Protein AF-A0A953K7E3-F1 (afdb_monomer)

Foldseek 3Di:
DDDDDDDDDDDDDDPPPPPDPDVVVLVVLAAAEVVSVQCLCQQNDDPDDDPDPDDDDPRDGSLVSQVSQADPPDDPVLSVVLSCLQCVDVVRDGDDLPDFDKWKWWWFWKDFPPDIWIKIFIWHWDDDPP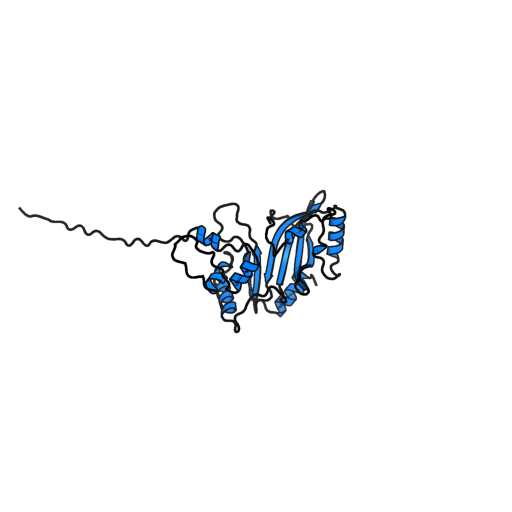DIAIATPEMDTDRPDDDDDFDDDPDHVVVPCCVCQDQPPVRQRACVSHHDPPDYPVRVVVRVCRRVVRMHGPGGRWIWMWDPRRAQKTWIWTAADDDPDPDGSYHGIHTPDMDGDHPVRSVVCCVCVPVVD

Nearest PDB structures (foldseek):
  7xy1-assembly1_A  TM=6.923E-01  e=1.114E+00  Klebsiella phage Kp9
  6e1r-assembly1_B  TM=4.513E-01  e=5.780E-01  Acinetobacter phage vB_ApiP_P1
  1fzd-assembly2_G  TM=5.636E-01  e=2.279E+00  Homo sapiens
  3qic-assembly1_A  TM=5.854E-01  e=3.460E+00  Homo sapiens

Secondary structure (DSSP, 8-state):
-PPP------------------HHHHHHT-B-SHHHHHHHHTT---PPP--S----PPPPPHHHHHHHTB-TTS-HHHHHHHHHHHHHSSSPP---SSSS-EEEEEEEEEE-SS-EEEEEEEEEEEEETTEEEEEEEEEEEETT-PPP-----S--TTT-GGGGS---TT----SGGGB-SS--HHHHHHHHHHHTTS-EEEEEEEEEEEE--STTEEEEEEEEPPPSSTT----EEEEEEEEE--HHHHHHHIIIIIS--

Mean predicted aligned error: 12.58 Å

pLDDT: mean 71.72, std 20.5, range [30.03, 97.38]

Radius of gyration: 24.77 Å; Cα contacts (8 Å, |Δi|>4): 403; chains: 1; bounding box: 61×96×57 Å

Structure (mmCIF, N/CA/C/O backbone):
data_AF-A0A953K7E3-F1
#
_entry.id   AF-A0A953K7E3-F1
#
loop_
_atom_site.group_PDB
_atom_site.id
_atom_site.type_symbol
_atom_site.label_atom_id
_atom_site.label_alt_id
_atom_site.label_comp_id
_atom_site.label_asym_id
_atom_site.label_entity_id
_atom_site.label_seq_id
_atom_site.pdbx_PDB_ins_code
_atom_site.Cartn_x
_atom_site.Cartn_y
_atom_site.Cartn_z
_atom_site.occupancy
_atom_site.B_iso_or_equiv
_atom_site.auth_seq_id
_atom_site.auth_comp_id
_atom_site.auth_asym_id
_atom_site.auth_atom_id
_atom_site.pdbx_PDB_model_num
ATOM 1 N N . MET A 1 1 ? -32.517 76.500 30.266 1.00 43.34 1 MET A N 1
ATOM 2 C CA . MET A 1 1 ? -31.677 75.864 29.226 1.00 43.34 1 MET A CA 1
ATOM 3 C C . MET A 1 1 ? -31.636 74.364 29.485 1.00 43.34 1 MET A C 1
ATOM 5 O O . MET A 1 1 ? -31.106 73.952 30.508 1.00 43.34 1 MET A O 1
ATOM 9 N N . ARG A 1 2 ? -32.296 73.566 28.637 1.00 33.22 2 ARG A N 1
ATOM 10 C CA . ARG A 1 2 ? -32.405 72.103 28.774 1.00 33.22 2 ARG A CA 1
ATOM 11 C C . ARG A 1 2 ? -31.128 71.445 28.236 1.00 33.22 2 ARG A C 1
ATOM 13 O O . ARG A 1 2 ? -30.744 71.730 27.108 1.00 33.22 2 ARG A O 1
ATOM 20 N N . ARG A 1 3 ? -30.483 70.587 29.032 1.00 37.47 3 ARG A N 1
ATOM 21 C CA . ARG A 1 3 ? -29.380 69.718 28.590 1.00 37.47 3 ARG A CA 1
ATOM 22 C C . ARG A 1 3 ? -29.968 68.378 28.139 1.00 37.47 3 ARG A C 1
ATOM 24 O O . ARG A 1 3 ? -30.695 67.747 28.900 1.00 37.47 3 ARG A O 1
ATOM 31 N N . HIS A 1 4 ? -29.677 67.970 26.909 1.00 38.72 4 HIS A N 1
AT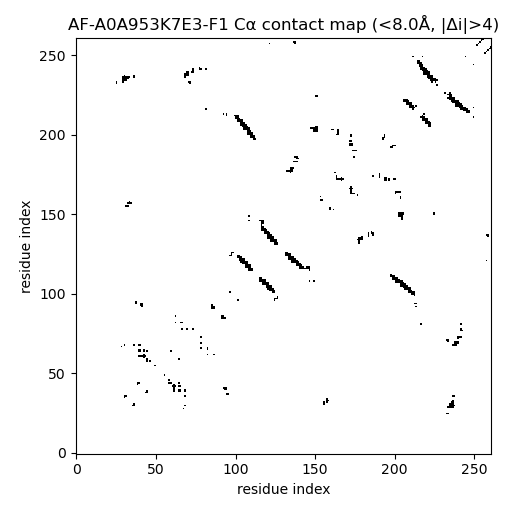OM 32 C CA . HIS A 1 4 ? -29.848 66.598 26.433 1.00 38.72 4 HIS A CA 1
ATOM 33 C C . HIS A 1 4 ? -28.484 65.909 26.502 1.00 38.72 4 HIS A C 1
ATOM 35 O O . HIS A 1 4 ? -27.516 66.415 25.941 1.00 38.72 4 HIS A O 1
ATOM 41 N N . PHE A 1 5 ? -28.413 64.785 27.212 1.00 35.81 5 PHE A N 1
ATOM 42 C CA . PHE A 1 5 ? -27.309 63.832 27.134 1.00 35.81 5 PHE A CA 1
ATOM 43 C C . PHE A 1 5 ? -27.831 62.617 26.364 1.00 35.81 5 PHE A C 1
ATOM 45 O O . PHE A 1 5 ? -28.718 61.919 26.850 1.00 35.81 5 PHE A O 1
ATOM 52 N N . SER A 1 6 ? -27.309 62.395 25.159 1.00 35.44 6 SER A N 1
ATOM 53 C CA . SER A 1 6 ? -27.523 61.158 24.408 1.00 35.44 6 SER A CA 1
ATOM 54 C C . SER A 1 6 ? -26.525 60.110 24.889 1.00 35.44 6 SER A C 1
ATOM 56 O O . SER A 1 6 ? -25.316 60.313 24.802 1.00 35.44 6 SER A O 1
ATOM 58 N N . ILE A 1 7 ? -27.041 58.994 25.399 1.00 39.25 7 ILE A N 1
ATOM 59 C CA . ILE A 1 7 ? -26.279 57.789 25.733 1.00 39.25 7 ILE A CA 1
ATOM 60 C C . ILE A 1 7 ? -26.162 56.969 24.443 1.00 39.25 7 ILE A C 1
ATOM 62 O O . ILE A 1 7 ? -27.151 56.421 23.960 1.00 39.25 7 ILE A O 1
ATOM 66 N N . GLY A 1 8 ? -24.965 56.931 23.856 1.00 34.59 8 GLY A N 1
ATOM 67 C CA . GLY A 1 8 ? -24.636 56.039 22.747 1.00 34.59 8 GLY A CA 1
ATOM 68 C C . GLY A 1 8 ? -24.310 54.646 23.278 1.00 34.59 8 GLY A C 1
ATOM 69 O O . GLY A 1 8 ? -23.294 54.457 23.941 1.00 34.59 8 GLY A O 1
ATOM 70 N N . LEU A 1 9 ? -25.190 53.687 23.003 1.00 34.19 9 LEU A N 1
ATOM 71 C CA . LEU A 1 9 ? -25.025 52.267 23.296 1.00 34.19 9 LEU A CA 1
ATOM 72 C C . LEU A 1 9 ? -23.997 51.672 22.311 1.00 34.19 9 LEU A C 1
ATOM 74 O O . LEU A 1 9 ? -24.292 51.532 21.126 1.00 34.19 9 LEU A O 1
ATOM 78 N N . LEU A 1 10 ? -22.785 51.349 22.776 1.00 34.12 10 LEU A N 1
ATOM 79 C CA . LEU A 1 10 ? -21.810 50.582 21.994 1.00 34.12 10 LEU A CA 1
ATOM 80 C C . LEU A 1 10 ? -22.207 49.098 22.039 1.00 34.12 10 LEU A C 1
ATOM 82 O O . LEU A 1 10 ? -22.123 48.459 23.087 1.00 34.12 10 LEU A O 1
ATOM 86 N N . ALA A 1 11 ? -22.648 48.552 20.907 1.00 35.53 11 ALA A N 1
ATOM 87 C CA . ALA A 1 11 ? -22.856 47.120 20.746 1.00 35.53 11 ALA A CA 1
ATOM 88 C C . ALA A 1 11 ? -21.493 46.414 20.659 1.00 35.53 11 ALA A C 1
ATOM 90 O O . ALA A 1 11 ? -20.740 46.608 19.705 1.00 35.53 11 ALA A O 1
ATOM 91 N N . VAL A 1 12 ? -21.171 45.601 21.666 1.00 34.34 12 VAL A N 1
ATOM 92 C CA . VAL A 1 12 ? -20.026 44.685 21.642 1.00 34.34 12 VAL A CA 1
ATOM 93 C C . VAL A 1 12 ? -20.445 43.452 20.843 1.00 34.34 12 VAL A C 1
ATOM 95 O O . VAL A 1 12 ? -21.185 42.605 21.335 1.00 34.34 12 VAL A O 1
ATOM 98 N N . LEU A 1 13 ? -20.006 43.376 19.588 1.00 31.36 13 LEU A N 1
ATOM 99 C CA . LEU A 1 13 ? -20.065 42.151 18.793 1.00 31.36 13 LEU A CA 1
ATOM 100 C C . LEU A 1 13 ? -19.024 41.160 19.342 1.00 31.36 13 LEU A C 1
ATOM 102 O O . LEU A 1 13 ? -17.849 41.524 19.432 1.00 31.36 13 LEU A O 1
ATOM 106 N N . PRO A 1 14 ? -19.398 39.919 19.702 1.00 35.34 14 PRO A N 1
ATOM 107 C CA . PRO A 1 14 ? -18.414 38.897 20.016 1.00 35.34 14 PRO A CA 1
ATOM 108 C C . PRO A 1 14 ? -17.677 38.501 18.730 1.00 35.34 14 PRO A C 1
ATOM 110 O O . PRO A 1 14 ? -18.263 37.925 17.813 1.00 35.34 14 PRO A O 1
ATOM 113 N N . CYS A 1 15 ? -16.380 38.811 18.668 1.00 30.03 15 CYS A N 1
ATOM 114 C CA . CYS A 1 15 ? -15.460 38.194 17.717 1.00 30.03 15 CYS A CA 1
ATOM 115 C C . CYS A 1 15 ? -15.411 36.693 18.011 1.00 30.03 15 CYS A C 1
ATOM 117 O O . CYS A 1 15 ? -14.758 36.252 18.955 1.00 30.03 15 CYS A O 1
ATOM 119 N N . ILE A 1 16 ? -16.106 35.904 17.197 1.00 33.94 16 ILE A N 1
ATOM 120 C CA . ILE A 1 16 ? -15.845 34.473 17.090 1.00 33.94 16 ILE A CA 1
ATOM 121 C C . ILE A 1 16 ? -14.509 34.358 16.353 1.00 33.94 16 ILE A C 1
ATOM 123 O O . ILE A 1 16 ? -14.448 34.476 15.131 1.00 33.94 16 ILE A O 1
ATOM 127 N N . CYS A 1 17 ? -13.423 34.180 17.103 1.00 30.52 17 CYS A N 1
ATOM 128 C CA . CYS A 1 17 ? -12.160 33.732 16.534 1.00 30.52 17 CYS A CA 1
ATOM 129 C C . CYS A 1 17 ? -12.359 32.295 16.038 1.00 30.52 17 CYS A C 1
ATOM 131 O O . CYS A 1 17 ? -12.253 31.348 16.816 1.00 30.52 17 CYS A O 1
ATOM 133 N N . LEU A 1 18 ? -12.648 32.126 14.745 1.00 33.03 18 LEU A N 1
ATOM 134 C CA . LEU A 1 18 ? -12.294 30.887 14.064 1.00 33.03 18 LEU A CA 1
ATOM 135 C C . LEU A 1 18 ? -10.768 30.793 14.111 1.00 33.03 18 LEU A C 1
ATOM 137 O O . LEU A 1 18 ? -10.070 31.504 13.389 1.00 33.03 18 LEU A O 1
ATOM 141 N N . VAL A 1 19 ? -10.250 29.945 14.995 1.00 35.59 19 VAL A N 1
ATOM 142 C CA . VAL A 1 19 ? -8.859 29.510 14.922 1.00 35.59 19 VAL A CA 1
ATOM 143 C C . VAL A 1 19 ? -8.757 28.668 13.656 1.00 35.59 19 VAL A C 1
ATOM 145 O O . VAL A 1 19 ? -9.193 27.521 13.619 1.00 35.59 19 VAL A O 1
ATOM 148 N N . ALA A 1 20 ? -8.252 29.275 12.586 1.00 37.78 20 ALA A N 1
ATOM 149 C CA . ALA A 1 20 ? -7.804 28.539 11.421 1.00 37.78 20 ALA A CA 1
ATOM 150 C C . ALA A 1 20 ? -6.654 27.632 11.878 1.00 37.78 20 ALA A C 1
ATOM 152 O O . ALA A 1 20 ? -5.592 28.128 12.255 1.00 37.78 20 ALA A O 1
ATOM 153 N N . GLN A 1 21 ? -6.884 26.318 11.897 1.00 38.19 21 GLN A N 1
ATOM 154 C CA . GLN A 1 21 ? -5.821 25.334 12.088 1.00 38.19 21 GLN A CA 1
ATOM 155 C C . GLN A 1 21 ? -4.794 25.547 10.975 1.00 38.19 21 GLN A C 1
ATOM 157 O O . GLN A 1 21 ? -5.111 25.436 9.790 1.00 38.19 21 GLN A O 1
ATOM 162 N N . GLY A 1 22 ? -3.596 25.985 11.355 1.00 33.12 22 GLY A N 1
ATOM 163 C CA . GLY A 1 22 ? -2.572 26.385 10.402 1.00 33.12 22 GLY A CA 1
ATOM 164 C C . GLY A 1 22 ? -1.975 25.194 9.637 1.00 33.12 22 GLY A C 1
ATOM 165 O O . GLY A 1 22 ? -2.083 24.048 10.074 1.00 33.12 22 GLY A O 1
ATOM 166 N N . PRO A 1 23 ? -1.253 25.457 8.533 1.00 40.94 23 PRO A N 1
ATOM 167 C CA . PRO A 1 23 ? -0.545 24.438 7.748 1.00 40.94 23 PRO A CA 1
ATOM 168 C C . PRO A 1 23 ? 0.520 23.646 8.539 1.00 40.94 23 PRO A C 1
ATOM 170 O O . PRO A 1 23 ? 0.942 22.582 8.097 1.00 40.94 23 PRO A O 1
ATOM 173 N N . ALA A 1 24 ? 0.942 24.128 9.715 1.00 37.41 24 ALA A N 1
ATOM 174 C CA . ALA A 1 24 ? 1.911 23.449 10.577 1.00 37.41 24 ALA A CA 1
ATOM 175 C C . ALA A 1 24 ? 1.350 22.168 11.233 1.00 37.41 24 ALA A C 1
ATOM 177 O O . ALA A 1 24 ? 2.010 21.134 11.175 1.00 37.41 24 ALA A O 1
ATOM 178 N N . GLU A 1 25 ? 0.117 22.195 11.762 1.00 42.59 25 GLU A N 1
ATOM 179 C CA . GLU A 1 25 ? -0.538 21.001 12.338 1.00 42.59 25 GLU A CA 1
ATOM 180 C C . GLU A 1 25 ? -0.807 19.935 11.258 1.00 42.59 25 GLU A C 1
ATOM 182 O O . GLU A 1 25 ? -0.675 18.736 11.498 1.00 42.59 25 GLU A O 1
ATOM 187 N N . GLN A 1 26 ? -1.119 20.365 10.028 1.00 44.53 26 GLN A N 1
ATOM 188 C CA . GLN A 1 26 ? -1.325 19.463 8.888 1.00 44.53 26 GLN A CA 1
ATOM 189 C C . GLN A 1 26 ? -0.032 18.740 8.475 1.00 44.53 26 GLN A C 1
ATOM 191 O O . GLN A 1 26 ? -0.075 17.580 8.066 1.00 44.53 26 GLN A O 1
ATOM 196 N N . PHE A 1 27 ? 1.130 19.390 8.615 1.00 43.94 27 PHE A N 1
ATOM 197 C CA . PHE A 1 27 ? 2.423 18.786 8.284 1.00 43.94 27 PHE A CA 1
ATOM 198 C C . PHE A 1 27 ? 2.931 17.830 9.376 1.00 43.94 27 PHE A C 1
ATOM 200 O O . PHE A 1 27 ? 3.592 16.840 9.057 1.00 43.94 27 PHE A O 1
ATOM 207 N N . GLU A 1 28 ? 2.591 18.071 10.648 1.00 47.84 28 GLU A N 1
ATOM 208 C CA . GLU A 1 28 ? 2.880 17.155 11.768 1.00 47.84 28 GLU A CA 1
ATOM 209 C C . GLU A 1 28 ? 2.121 15.825 11.654 1.00 47.84 28 GLU A C 1
ATOM 211 O O . GLU A 1 28 ? 2.590 14.777 12.113 1.00 47.84 28 GLU A O 1
ATOM 216 N N . LEU A 1 29 ? 0.973 15.828 10.972 1.00 54.81 29 LEU A N 1
AT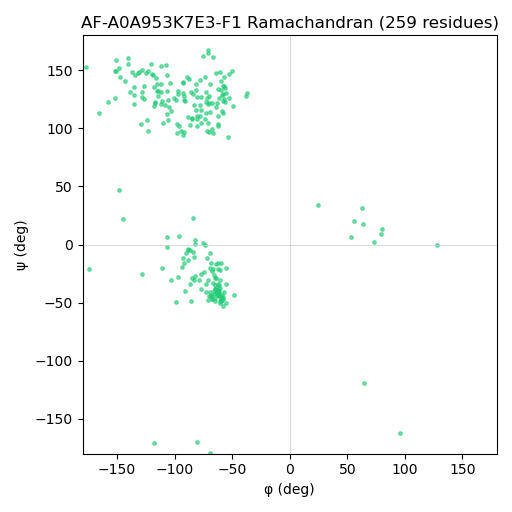OM 217 C CA . LEU A 1 29 ? 0.195 14.619 10.736 1.00 54.81 29 LEU A CA 1
ATOM 218 C C . LEU A 1 29 ? 0.628 13.828 9.490 1.00 54.81 29 LEU A C 1
ATOM 220 O O . LEU A 1 29 ? 0.141 12.714 9.310 1.00 54.81 29 LEU A O 1
ATOM 224 N N . CYS A 1 30 ? 1.576 14.323 8.690 1.00 63.28 30 CYS A N 1
ATOM 225 C CA . CYS A 1 30 ? 2.121 13.594 7.544 1.00 63.28 30 CYS A CA 1
ATOM 226 C C . CYS A 1 30 ? 2.836 12.306 7.983 1.00 63.28 30 CYS A C 1
ATOM 228 O O . CYS A 1 30 ? 3.814 12.352 8.728 1.00 63.28 30 CYS A O 1
ATOM 230 N N . VAL A 1 31 ? 2.384 11.161 7.468 1.00 66.19 31 VAL A N 1
ATOM 231 C CA . VAL A 1 31 ? 2.948 9.846 7.790 1.00 66.19 31 VAL A CA 1
ATOM 232 C C . VAL A 1 31 ? 3.988 9.455 6.752 1.00 66.19 31 VAL A C 1
ATOM 234 O O . VAL A 1 31 ? 3.666 8.976 5.664 1.00 66.19 31 VAL A O 1
ATOM 237 N N . LYS A 1 32 ? 5.263 9.672 7.061 1.00 71.81 32 LYS A N 1
ATOM 238 C CA . LYS A 1 32 ? 6.334 9.530 6.059 1.00 71.81 32 LYS A CA 1
ATOM 239 C C . LYS A 1 32 ? 6.774 8.086 5.883 1.00 71.81 32 LYS A C 1
ATOM 241 O O . LYS A 1 32 ? 7.245 7.720 4.806 1.00 71.81 32 LYS A O 1
ATOM 246 N N . GLN A 1 33 ? 6.615 7.273 6.919 1.00 77.69 33 GLN A N 1
ATOM 247 C CA . GLN A 1 33 ? 7.075 5.892 6.962 1.00 77.69 33 GLN A CA 1
ATOM 248 C C . GLN A 1 33 ? 5.907 4.942 7.250 1.00 77.69 33 GLN A C 1
ATOM 250 O O . GLN A 1 33 ? 4.929 5.317 7.892 1.00 77.69 33 GLN A O 1
ATOM 255 N N . PHE A 1 34 ? 5.965 3.714 6.735 1.00 82.88 34 PHE A N 1
ATOM 256 C CA . PHE A 1 34 ? 4.839 2.781 6.867 1.00 82.88 34 PHE A CA 1
ATOM 257 C C . PHE A 1 34 ? 4.739 2.145 8.271 1.00 82.88 34 PHE A C 1
ATOM 259 O O . PHE A 1 34 ? 3.655 1.786 8.736 1.00 82.88 34 PHE A O 1
ATOM 266 N N . ASP A 1 35 ? 5.848 2.063 9.002 1.00 83.38 35 ASP A N 1
ATOM 267 C CA . ASP A 1 35 ? 5.854 1.754 10.435 1.00 83.38 35 ASP A CA 1
ATOM 268 C C . ASP A 1 35 ? 5.176 2.858 11.252 1.00 83.38 35 ASP A C 1
ATOM 270 O O . ASP A 1 35 ? 4.418 2.555 12.170 1.00 83.38 35 ASP A O 1
ATOM 274 N N . GLU A 1 36 ? 5.374 4.127 10.887 1.00 84.62 36 GLU A N 1
ATOM 275 C CA . GLU A 1 36 ? 4.647 5.249 11.484 1.00 84.62 36 GLU A CA 1
ATOM 276 C C . GLU A 1 36 ? 3.137 5.140 11.215 1.00 84.62 36 GLU A C 1
ATOM 278 O O . GLU A 1 36 ? 2.340 5.338 12.134 1.00 84.62 36 GLU A O 1
ATOM 283 N N . PHE A 1 37 ? 2.734 4.751 9.997 1.00 90.38 37 PHE A N 1
ATOM 284 C CA . PHE A 1 37 ? 1.330 4.461 9.672 1.00 90.38 37 PHE A CA 1
ATOM 285 C C . PHE A 1 37 ? 0.765 3.399 10.616 1.00 90.38 37 PHE A C 1
ATOM 287 O O . PHE A 1 37 ? -0.267 3.607 11.253 1.00 90.38 37 PHE A O 1
ATOM 294 N N . THR A 1 38 ? 1.485 2.287 10.756 1.00 91.00 38 THR A N 1
ATOM 295 C CA . THR A 1 38 ? 1.088 1.163 11.613 1.00 91.00 38 THR A CA 1
ATOM 296 C C . THR A 1 38 ? 1.011 1.579 13.082 1.00 91.00 38 THR A C 1
ATOM 298 O O . THR A 1 38 ? 0.048 1.250 13.774 1.00 91.00 38 THR A O 1
ATOM 301 N N . ALA A 1 39 ? 1.990 2.348 13.562 1.00 89.31 39 ALA A N 1
ATOM 302 C CA . ALA A 1 39 ? 2.016 2.860 14.925 1.00 89.31 39 ALA A CA 1
ATOM 303 C C . ALA A 1 39 ? 0.791 3.741 15.205 1.00 89.31 39 ALA A C 1
ATOM 305 O O . ALA A 1 39 ? 0.076 3.499 16.176 1.00 89.31 39 ALA A O 1
ATOM 306 N N . ARG A 1 40 ? 0.483 4.694 14.318 1.00 90.12 40 ARG A N 1
ATOM 307 C CA . ARG A 1 40 ? -0.701 5.558 14.448 1.00 90.12 40 ARG A CA 1
ATOM 308 C C . ARG A 1 40 ? -2.004 4.768 14.360 1.00 90.12 40 ARG A C 1
ATOM 310 O O . ARG A 1 40 ? -2.896 5.002 15.172 1.00 90.12 40 ARG A O 1
ATOM 317 N N . PHE A 1 41 ? -2.094 3.798 13.449 1.00 93.81 41 PHE A N 1
ATOM 318 C CA . PHE A 1 41 ? -3.249 2.903 13.333 1.00 93.81 41 PHE A CA 1
ATOM 319 C C . PHE A 1 41 ? -3.517 2.160 14.652 1.00 93.81 41 PHE A C 1
ATOM 321 O O . PHE A 1 41 ? -4.664 2.039 15.094 1.00 93.81 41 PHE A O 1
ATOM 328 N N . ASN A 1 42 ? -2.450 1.720 15.322 1.00 94.12 42 ASN A N 1
ATOM 329 C CA . ASN A 1 42 ? -2.500 1.016 16.606 1.00 94.12 42 ASN A CA 1
ATOM 330 C C . ASN A 1 42 ? -2.624 1.956 17.822 1.00 94.12 42 ASN A C 1
ATOM 332 O O . ASN A 1 42 ? -2.714 1.491 18.953 1.00 94.12 42 ASN A O 1
ATOM 336 N N . GLY A 1 43 ? -2.685 3.277 17.622 1.00 90.31 43 GLY A N 1
ATOM 337 C CA . GLY A 1 43 ? -2.796 4.255 18.711 1.00 90.31 43 GLY A CA 1
ATOM 338 C C . GLY A 1 43 ? -1.473 4.573 19.413 1.00 90.31 43 GLY A C 1
ATOM 339 O O . GLY A 1 43 ? -1.466 5.182 20.481 1.00 90.31 43 GLY A O 1
ATOM 340 N N . HIS A 1 44 ? -0.342 4.181 18.831 1.00 87.88 44 HIS A N 1
ATOM 341 C CA . HIS A 1 44 ? 0.990 4.537 19.300 1.00 87.88 44 HIS A CA 1
ATOM 342 C C . HIS A 1 44 ? 1.452 5.820 18.600 1.00 87.88 44 HIS A C 1
ATOM 344 O O . HIS A 1 44 ? 1.983 5.787 17.491 1.00 87.88 44 HIS A O 1
ATOM 350 N N . HIS A 1 45 ? 1.274 6.968 19.252 1.00 78.31 45 HIS A N 1
ATOM 351 C CA . HIS A 1 45 ? 1.837 8.234 18.788 1.00 78.31 45 HIS A CA 1
ATOM 352 C C . HIS A 1 45 ? 2.979 8.667 19.705 1.00 78.31 45 HIS A C 1
ATOM 354 O O . HIS A 1 45 ? 2.795 8.874 20.904 1.00 78.31 45 HIS A O 1
ATOM 360 N N . ARG A 1 46 ? 4.180 8.806 19.139 1.00 64.69 46 ARG A N 1
ATOM 361 C CA . ARG A 1 46 ? 5.288 9.470 19.827 1.00 64.69 46 ARG A CA 1
ATOM 362 C C . ARG A 1 46 ? 5.157 10.959 19.540 1.00 64.69 46 ARG A C 1
ATOM 364 O O . ARG A 1 46 ? 5.494 11.383 18.442 1.00 64.69 46 ARG A O 1
ATOM 371 N N . SER A 1 47 ? 4.662 11.727 20.509 1.00 56.38 47 SER A N 1
ATOM 372 C CA . SER A 1 47 ? 4.710 13.188 20.417 1.00 56.38 47 SER A CA 1
ATOM 373 C C . SER A 1 47 ? 6.169 13.598 20.230 1.00 56.38 47 SER A C 1
ATOM 375 O O . SER A 1 47 ? 7.018 13.237 21.051 1.00 56.38 47 SER A O 1
ATOM 377 N N . SER A 1 48 ? 6.475 14.321 19.155 1.00 51.72 48 SER A N 1
ATOM 378 C CA . SER A 1 48 ? 7.778 14.968 19.021 1.00 51.72 48 SER A CA 1
ATOM 379 C C . SER A 1 48 ? 7.952 15.914 20.206 1.00 51.72 48 SER A C 1
ATOM 381 O O . SER A 1 48 ? 7.045 16.671 20.553 1.00 51.72 48 SER A O 1
ATOM 383 N N . VAL A 1 49 ? 9.081 15.781 20.896 1.00 48.41 49 VAL A N 1
ATOM 384 C CA . VAL A 1 49 ? 9.389 16.513 22.125 1.00 48.41 49 VAL A CA 1
ATOM 385 C C . VAL A 1 49 ? 9.328 18.016 21.850 1.00 48.41 49 VAL A C 1
ATOM 387 O O . VAL A 1 49 ? 10.013 18.526 20.967 1.00 48.41 49 VAL A O 1
ATOM 390 N N . VAL A 1 50 ? 8.488 18.709 22.620 1.00 48.53 50 VAL A N 1
ATOM 391 C CA . VAL A 1 50 ? 8.344 20.166 22.624 1.00 48.53 50 VAL A CA 1
ATOM 392 C C . VAL A 1 50 ? 9.605 20.767 23.242 1.00 48.53 50 VAL A C 1
ATOM 394 O O . VAL A 1 50 ? 9.718 20.864 24.459 1.00 48.53 50 VAL A O 1
ATOM 397 N N . ASP A 1 51 ? 10.550 21.194 22.409 1.00 45.28 51 ASP A N 1
ATOM 398 C CA . ASP A 1 51 ? 11.764 21.903 22.844 1.00 45.28 51 ASP A CA 1
ATOM 399 C C . ASP A 1 51 ? 11.517 23.419 23.013 1.00 45.28 51 ASP A C 1
ATOM 401 O O . ASP A 1 51 ? 12.406 24.253 22.864 1.00 45.28 51 ASP A O 1
ATOM 405 N N . SER A 1 52 ? 10.265 23.838 23.227 1.00 48.31 52 SER A N 1
ATOM 406 C CA . SER A 1 52 ? 9.887 25.253 23.111 1.00 48.31 52 SER A CA 1
ATOM 407 C C . SER A 1 52 ? 8.772 25.683 24.054 1.00 48.31 52 SER A C 1
ATOM 409 O O . SER A 1 52 ? 7.852 26.341 23.605 1.00 48.31 52 SER A O 1
ATOM 411 N N . GLY A 1 53 ? 8.823 25.336 25.346 1.00 52.16 53 GLY A N 1
ATOM 412 C CA . GLY A 1 53 ? 8.098 26.046 26.426 1.00 52.16 53 GLY A CA 1
ATOM 413 C C . GLY A 1 53 ? 6.576 26.257 26.283 1.00 52.16 53 GLY A C 1
ATOM 414 O O . GLY A 1 53 ? 5.987 26.961 27.102 1.00 52.16 53 GLY A O 1
ATOM 415 N N . MET A 1 54 ? 5.936 25.681 25.267 1.00 55.53 54 MET A N 1
ATOM 416 C CA . MET A 1 54 ? 4.510 25.764 25.000 1.00 55.53 54 MET A CA 1
ATOM 417 C C . MET A 1 54 ? 3.811 24.630 25.737 1.00 55.53 54 MET A C 1
ATOM 419 O O . MET A 1 54 ? 4.353 23.535 25.890 1.00 55.53 54 MET A O 1
ATOM 423 N N . VAL A 1 55 ? 2.606 24.925 26.222 1.00 55.50 55 VAL A N 1
ATOM 424 C CA . VAL A 1 55 ? 1.717 23.961 26.873 1.00 55.50 55 VAL A CA 1
ATOM 425 C C . VAL A 1 55 ? 1.625 22.718 25.991 1.00 55.50 55 VAL A C 1
ATOM 427 O O . VAL A 1 55 ? 1.220 22.821 24.837 1.00 55.50 55 VAL A O 1
ATOM 430 N N . ALA A 1 56 ? 2.037 21.565 26.523 1.00 57.56 56 ALA A N 1
ATOM 431 C CA . ALA A 1 56 ? 1.986 20.307 25.794 1.00 57.56 56 ALA A CA 1
ATOM 432 C C . ALA A 1 56 ? 0.536 20.022 25.384 1.00 57.56 56 ALA A C 1
ATOM 434 O O . ALA A 1 56 ? -0.333 19.841 26.241 1.00 57.56 56 ALA A O 1
ATOM 435 N N . THR A 1 57 ? 0.271 20.008 24.080 1.00 60.38 57 THR A N 1
ATOM 436 C CA . THR A 1 57 ? -1.013 19.564 23.541 1.00 60.38 57 THR A CA 1
ATOM 437 C C . THR A 1 57 ? -1.225 18.111 23.975 1.00 60.38 57 THR A C 1
ATOM 439 O O . THR A 1 57 ? -0.280 17.317 23.893 1.00 60.38 57 THR A O 1
ATOM 442 N N . PRO A 1 58 ? -2.410 17.730 24.487 1.00 68.12 58 PRO A N 1
ATOM 443 C CA . PRO A 1 58 ? -2.668 16.339 24.832 1.00 68.12 58 PRO A CA 1
ATOM 444 C C . PRO A 1 58 ? -2.453 15.464 23.597 1.00 68.12 58 PRO A C 1
ATOM 446 O O . PRO A 1 58 ? -2.876 15.825 22.498 1.00 68.12 58 PRO A O 1
ATOM 449 N N . ALA A 1 59 ? -1.778 14.327 23.784 1.00 73.25 59 ALA A N 1
ATOM 450 C CA . ALA A 1 59 ? -1.556 13.389 22.695 1.00 73.25 59 ALA A CA 1
ATOM 451 C C . ALA A 1 59 ? -2.911 12.985 22.084 1.00 73.25 59 ALA A C 1
ATOM 453 O O . ALA A 1 59 ? -3.847 12.704 22.843 1.00 73.25 59 ALA A O 1
ATOM 454 N N . PRO A 1 60 ? -3.031 12.966 20.746 1.00 82.88 60 PRO A N 1
ATOM 455 C CA . PRO A 1 60 ? -4.276 12.600 20.091 1.00 82.88 60 PRO A CA 1
ATOM 456 C C . PRO A 1 60 ? -4.676 11.176 20.477 1.00 82.88 60 PRO A C 1
ATOM 458 O O . PRO A 1 60 ? -3.832 10.279 20.575 1.00 82.88 60 PRO A O 1
ATOM 461 N N . ASP A 1 61 ? -5.972 10.964 20.694 1.00 89.44 61 ASP A N 1
ATOM 462 C CA . ASP A 1 61 ? -6.485 9.624 20.958 1.00 89.44 61 ASP A CA 1
ATOM 463 C C . ASP A 1 61 ? -6.434 8.746 19.691 1.00 89.44 61 ASP A C 1
ATOM 465 O O . ASP A 1 61 ? -6.235 9.213 18.564 1.00 89.44 61 ASP A O 1
ATOM 469 N N . ARG A 1 62 ? -6.632 7.433 19.856 1.00 91.00 62 ARG A N 1
ATOM 470 C CA . ARG A 1 62 ? -6.571 6.485 18.735 1.00 91.00 62 ARG A CA 1
ATOM 471 C C . ARG A 1 62 ? -7.613 6.772 17.647 1.00 91.00 62 ARG A C 1
ATOM 473 O O . ARG A 1 62 ? -7.349 6.514 16.476 1.00 91.00 62 ARG A O 1
ATOM 480 N N . ARG A 1 63 ? -8.780 7.319 18.001 1.00 93.44 63 ARG A N 1
ATOM 481 C CA . ARG A 1 63 ? -9.828 7.680 17.035 1.00 93.44 63 ARG A CA 1
ATOM 482 C C . ARG A 1 63 ? -9.374 8.853 16.167 1.00 93.44 63 ARG A C 1
ATOM 484 O O . ARG A 1 63 ? -9.545 8.798 14.952 1.00 93.44 63 ARG A O 1
ATOM 491 N N . GLN A 1 64 ? -8.778 9.878 16.771 1.00 90.00 64 GLN A N 1
ATOM 492 C CA . GLN A 1 64 ? -8.193 11.023 16.074 1.00 90.00 64 GLN A CA 1
ATOM 493 C C . GLN A 1 64 ? -7.039 10.581 15.169 1.00 90.00 64 GLN A C 1
ATOM 495 O O . GLN A 1 64 ? -6.992 10.978 14.006 1.00 90.00 64 GLN A O 1
ATOM 500 N N . LEU A 1 65 ? -6.166 9.696 15.663 1.00 90.31 65 LEU A N 1
ATOM 501 C CA . LEU A 1 65 ? -5.078 9.116 14.873 1.00 90.31 65 LEU A CA 1
ATOM 502 C C . LEU A 1 65 ? -5.605 8.337 13.668 1.00 90.31 65 LEU A C 1
ATOM 504 O O . LEU A 1 65 ? -5.178 8.618 12.553 1.00 90.31 65 LEU A O 1
ATOM 508 N N . LEU A 1 66 ? -6.568 7.429 13.851 1.00 92.56 66 LEU A N 1
ATOM 509 C CA . LEU A 1 66 ? -7.186 6.700 12.740 1.00 92.56 66 LEU A CA 1
ATOM 510 C C . LEU A 1 66 ? -7.813 7.659 11.728 1.00 92.56 66 LEU A C 1
ATOM 512 O O . LEU A 1 66 ? -7.574 7.514 10.534 1.00 92.56 66 LEU A O 1
ATOM 516 N N . ARG A 1 67 ? -8.546 8.680 12.188 1.00 91.94 67 ARG A N 1
ATOM 517 C CA . ARG A 1 67 ? -9.145 9.679 11.294 1.00 91.94 67 ARG A CA 1
ATOM 518 C C . ARG A 1 67 ? -8.085 10.461 10.512 1.00 91.94 67 ARG A C 1
ATOM 520 O O . ARG A 1 67 ? -8.318 10.767 9.350 1.00 91.94 67 ARG A O 1
ATOM 527 N N . SER A 1 68 ? -6.918 10.724 11.109 1.00 87.12 68 SER A N 1
ATOM 528 C CA . SER A 1 68 ? -5.791 11.387 10.432 1.00 87.12 68 SER A CA 1
ATOM 529 C C . SER A 1 68 ? -5.167 10.555 9.307 1.00 87.12 68 SER A C 1
ATOM 531 O O . SER A 1 68 ? -4.526 11.120 8.430 1.00 87.12 68 SER A O 1
ATOM 533 N N . LEU A 1 69 ? -5.361 9.230 9.317 1.00 90.94 69 LEU A N 1
ATOM 534 C CA . LEU A 1 69 ? -4.867 8.327 8.273 1.00 90.94 69 LEU A CA 1
ATOM 535 C C . LEU A 1 69 ? -5.810 8.240 7.066 1.00 90.94 69 LEU A C 1
ATOM 537 O O . LEU A 1 69 ? -5.479 7.569 6.091 1.00 90.94 69 LEU A O 1
ATOM 541 N N . MET A 1 70 ? -6.995 8.852 7.130 1.00 91.75 70 MET A N 1
ATOM 542 C CA . MET A 1 70 ? -8.012 8.747 6.085 1.00 91.75 70 MET A CA 1
ATOM 543 C C . MET A 1 70 ? -7.748 9.759 4.975 1.00 91.75 70 MET A C 1
ATOM 545 O O . MET A 1 70 ? -7.603 10.956 5.224 1.00 91.75 70 MET A O 1
ATOM 549 N N . GLY A 1 71 ? -7.733 9.287 3.732 1.00 86.31 71 GLY A N 1
ATOM 550 C CA . GLY A 1 71 ? -7.683 10.148 2.561 1.00 86.31 71 GLY A CA 1
ATOM 551 C C . GLY A 1 71 ? -8.937 11.016 2.445 1.00 86.31 71 GLY A C 1
ATOM 552 O O . GLY A 1 71 ? -10.045 10.598 2.773 1.00 86.31 71 GLY A O 1
ATOM 553 N N . THR A 1 72 ? -8.776 12.228 1.912 1.00 81.44 72 THR A N 1
ATOM 554 C CA . THR A 1 72 ? -9.857 13.226 1.788 1.00 81.44 72 THR A CA 1
ATOM 555 C C . THR A 1 72 ? -11.007 12.815 0.865 1.00 81.44 72 THR A C 1
ATOM 557 O O . THR A 1 72 ? -12.069 13.426 0.917 1.00 81.44 72 THR A O 1
ATOM 560 N N . GLY A 1 73 ? -10.799 11.811 0.008 1.00 82.62 73 GLY A N 1
ATOM 561 C CA . GLY A 1 73 ? -11.805 11.302 -0.928 1.00 82.62 73 GLY A CA 1
ATOM 562 C C . GLY A 1 73 ? -12.707 10.200 -0.366 1.00 82.62 73 GLY A C 1
ATOM 563 O O . GLY A 1 73 ? -13.601 9.750 -1.077 1.00 82.62 73 GLY A O 1
ATOM 564 N N . LEU A 1 74 ? -12.475 9.742 0.868 1.00 87.62 74 LEU A N 1
ATOM 565 C CA . LEU A 1 74 ? -13.276 8.682 1.477 1.00 87.62 74 LEU A CA 1
ATOM 566 C C . LEU A 1 74 ? -14.622 9.213 1.978 1.00 87.62 74 LEU A C 1
ATOM 568 O O . LEU A 1 74 ? -14.713 10.304 2.544 1.00 87.62 74 LEU A O 1
ATOM 572 N N . ASP A 1 75 ? -15.667 8.402 1.812 1.00 93.75 75 ASP A N 1
ATOM 573 C CA . ASP A 1 75 ? -16.990 8.699 2.355 1.00 93.75 75 ASP A CA 1
ATOM 574 C C . ASP A 1 75 ? -16.935 8.787 3.900 1.00 93.75 75 ASP A C 1
ATOM 576 O O . ASP A 1 75 ? -16.469 7.841 4.555 1.00 93.75 75 ASP A O 1
ATOM 580 N N . PRO A 1 76 ? -17.407 9.893 4.514 1.00 93.50 76 PRO A N 1
ATOM 581 C CA . PRO A 1 76 ? -17.345 10.073 5.963 1.00 93.50 76 PRO A CA 1
ATOM 582 C C . PRO A 1 76 ? -18.112 9.008 6.749 1.00 93.50 76 PRO A C 1
ATOM 584 O O . PRO A 1 76 ? -17.638 8.576 7.798 1.00 93.50 76 PRO A O 1
ATOM 587 N N . ALA A 1 77 ? -19.266 8.553 6.246 1.00 95.94 77 ALA A N 1
ATOM 588 C CA . ALA A 1 77 ? -20.067 7.549 6.940 1.00 95.94 77 ALA A CA 1
ATOM 589 C C . ALA A 1 77 ? -19.349 6.192 6.964 1.00 95.94 77 ALA A C 1
ATOM 591 O O . ALA A 1 77 ? -19.213 5.579 8.022 1.00 95.94 77 ALA A O 1
ATOM 592 N N . THR A 1 78 ? -18.812 5.760 5.823 1.00 95.56 78 THR A N 1
ATOM 593 C CA . THR A 1 78 ? -17.991 4.546 5.702 1.00 95.56 78 THR A CA 1
ATOM 594 C C . THR A 1 78 ? -16.761 4.619 6.604 1.00 95.56 78 THR A C 1
ATOM 596 O O . THR A 1 78 ? -16.455 3.663 7.317 1.00 95.56 78 THR A O 1
ATOM 599 N N . THR A 1 79 ? -16.101 5.778 6.635 1.00 95.38 79 THR A N 1
ATOM 600 C CA . THR A 1 79 ? -14.952 6.046 7.507 1.00 95.38 79 THR A CA 1
ATOM 601 C C . THR A 1 79 ? -15.313 5.897 8.987 1.00 95.38 79 THR A C 1
ATOM 603 O O . THR A 1 79 ? -14.594 5.239 9.738 1.00 95.38 79 THR A O 1
ATOM 606 N N . ASP A 1 80 ? -16.437 6.470 9.421 1.00 96.44 80 ASP A N 1
ATOM 607 C CA . ASP A 1 80 ? -16.879 6.398 10.815 1.00 96.44 80 ASP A CA 1
ATOM 608 C C . ASP A 1 80 ? -17.231 4.965 11.236 1.00 96.44 80 ASP A C 1
ATOM 610 O O . ASP A 1 80 ? -16.855 4.541 12.333 1.00 96.44 80 ASP A O 1
ATOM 614 N N . VAL A 1 81 ? -17.884 4.199 10.354 1.00 97.31 81 VAL A N 1
ATOM 615 C CA . VAL A 1 81 ? -18.199 2.780 10.590 1.00 97.31 81 VAL A CA 1
ATOM 616 C C . VAL A 1 81 ? -16.919 1.941 10.657 1.00 97.31 81 VAL A C 1
ATOM 618 O O . VAL A 1 81 ? -16.780 1.115 11.560 1.00 97.31 81 VAL A O 1
ATOM 621 N N . PHE A 1 82 ? -15.957 2.180 9.762 1.00 97.38 82 PHE A N 1
ATOM 622 C CA . PHE A 1 82 ? -14.646 1.528 9.797 1.00 97.38 82 PHE A CA 1
ATOM 623 C C . PHE A 1 82 ? -13.923 1.795 11.122 1.00 97.38 82 PHE A C 1
ATOM 625 O O . PHE A 1 82 ? -13.546 0.852 11.822 1.00 97.38 82 PHE A O 1
ATOM 632 N N . ILE A 1 83 ? -13.788 3.066 11.511 1.00 96.75 83 ILE A N 1
ATOM 633 C CA . ILE A 1 83 ? -13.101 3.461 12.748 1.00 96.75 83 ILE A CA 1
ATOM 634 C C . ILE A 1 83 ? -13.781 2.842 13.972 1.00 96.75 83 ILE A C 1
ATOM 636 O O . ILE A 1 83 ? -13.090 2.308 14.839 1.00 96.75 83 ILE A O 1
ATOM 640 N N . ALA A 1 84 ? -15.115 2.883 14.041 1.00 96.25 84 ALA A N 1
ATOM 641 C CA . ALA A 1 84 ? -15.859 2.237 15.118 1.00 96.25 84 ALA A CA 1
ATOM 642 C C . ALA A 1 84 ? -15.565 0.731 15.165 1.00 96.25 84 ALA A C 1
ATOM 644 O O . ALA A 1 84 ? -15.185 0.223 16.211 1.00 96.25 84 ALA A O 1
ATOM 645 N N . SER A 1 85 ? -15.612 0.033 14.026 1.00 96.00 85 SER A N 1
ATOM 646 C CA . SER A 1 85 ? -15.364 -1.415 13.989 1.00 96.00 85 SER A CA 1
ATOM 647 C C . SER A 1 85 ? -13.960 -1.821 14.461 1.00 96.00 85 SER A C 1
ATOM 649 O O . SER A 1 85 ? -13.811 -2.855 15.107 1.00 96.00 85 SER A O 1
ATOM 651 N N . VAL A 1 86 ? -12.936 -1.003 14.190 1.00 95.19 86 VAL A N 1
ATOM 652 C CA . VAL A 1 86 ? -11.557 -1.253 14.645 1.00 95.19 86 VAL A CA 1
ATOM 653 C C . VAL A 1 86 ? -11.417 -1.018 16.152 1.00 95.19 86 VAL A C 1
ATOM 655 O O . VAL A 1 86 ? -10.735 -1.787 16.833 1.00 95.19 86 VAL A O 1
ATOM 658 N N . LEU A 1 87 ? -12.048 0.039 16.673 1.00 95.06 87 LEU A N 1
ATOM 659 C CA . LEU A 1 87 ? -11.960 0.431 18.084 1.00 95.06 87 LEU A CA 1
ATOM 660 C C . LEU A 1 87 ? -12.826 -0.436 19.003 1.00 95.06 87 LEU A C 1
ATOM 662 O O . LEU A 1 87 ? -12.396 -0.767 20.106 1.00 95.06 87 LEU A O 1
ATOM 666 N N . ASP A 1 88 ? -14.017 -0.804 18.538 1.00 94.38 88 ASP A N 1
ATOM 667 C CA . ASP A 1 88 ? -15.030 -1.518 19.317 1.00 94.38 88 ASP A CA 1
ATOM 668 C C . ASP A 1 88 ? -14.856 -3.048 19.239 1.00 94.38 88 ASP A C 1
ATOM 670 O O . ASP A 1 88 ? -15.557 -3.792 19.928 1.00 94.38 88 ASP A O 1
ATOM 674 N N . ALA A 1 89 ? -13.913 -3.538 18.423 1.00 90.31 89 ALA A N 1
ATOM 675 C CA . ALA A 1 89 ? -13.518 -4.942 18.411 1.00 90.31 89 ALA A CA 1
ATOM 676 C C . ALA A 1 89 ? -13.038 -5.398 19.802 1.00 90.31 89 ALA A C 1
ATOM 678 O O . ALA A 1 89 ? -12.389 -4.650 20.535 1.00 90.31 89 ALA A O 1
ATOM 679 N N . ALA A 1 90 ? -13.333 -6.650 20.160 1.00 85.94 90 ALA A N 1
ATOM 680 C CA . ALA A 1 90 ? -12.932 -7.255 21.428 1.00 85.94 90 ALA A CA 1
ATOM 681 C C . ALA A 1 90 ? -12.139 -8.558 21.177 1.00 85.94 90 ALA A C 1
ATOM 683 O O . ALA A 1 90 ? -12.747 -9.563 20.801 1.00 85.94 90 ALA A O 1
ATOM 684 N N . PRO A 1 91 ? -10.807 -8.581 21.395 1.00 86.44 91 PRO A N 1
ATOM 685 C CA . PRO A 1 91 ? -9.955 -7.450 21.782 1.00 86.44 91 PRO A CA 1
ATOM 686 C C . PRO A 1 91 ? -9.855 -6.397 20.672 1.00 86.44 91 PRO A C 1
ATOM 688 O O . PRO A 1 91 ? -10.129 -6.694 19.508 1.00 86.44 91 PRO A O 1
ATOM 691 N N . THR A 1 92 ? -9.448 -5.176 21.033 1.00 89.12 92 THR A N 1
ATOM 692 C CA . THR A 1 92 ? -9.267 -4.097 20.058 1.00 89.12 92 THR A CA 1
ATOM 693 C C . THR A 1 92 ? -8.308 -4.553 18.970 1.00 89.12 92 THR A C 1
ATOM 695 O O . THR A 1 92 ? -7.233 -5.081 19.260 1.00 89.12 92 THR A O 1
ATOM 698 N N . TYR A 1 93 ? -8.705 -4.368 17.715 1.00 92.94 93 TYR A N 1
ATOM 699 C CA . TYR A 1 93 ? -7.914 -4.840 16.591 1.00 92.94 93 TYR A CA 1
ATOM 700 C C . TYR A 1 93 ? -6.623 -4.025 16.472 1.00 92.94 93 TYR A C 1
ATOM 702 O O . TYR A 1 93 ? -6.650 -2.803 16.599 1.00 92.94 93 TYR A O 1
ATOM 710 N N . GLU A 1 94 ? -5.498 -4.677 16.196 1.00 93.44 94 GLU A N 1
ATOM 711 C CA . GLU A 1 94 ? -4.216 -4.031 15.909 1.00 93.44 94 GLU A CA 1
ATOM 712 C C . GLU A 1 94 ? -3.673 -4.553 14.582 1.00 93.44 94 GLU A C 1
ATOM 714 O O . GLU A 1 94 ? -3.707 -5.753 14.306 1.00 93.44 94 GLU A O 1
ATOM 719 N N . LEU A 1 95 ? -3.157 -3.640 13.763 1.00 92.62 95 LEU A N 1
ATOM 720 C CA . LEU A 1 95 ? -2.508 -3.968 12.507 1.00 92.62 95 LEU A CA 1
ATOM 721 C C . LEU A 1 95 ? -1.166 -4.651 12.788 1.00 92.62 95 LEU A C 1
ATOM 723 O O . LEU A 1 95 ? -0.327 -4.110 13.515 1.00 92.62 95 LEU A O 1
ATOM 727 N N . GLN A 1 96 ? -0.951 -5.819 12.179 1.00 89.38 96 GLN A N 1
ATOM 728 C CA . GLN A 1 96 ? 0.280 -6.595 12.314 1.00 89.38 96 GLN A CA 1
ATOM 729 C C . GLN A 1 96 ? 0.988 -6.714 10.965 1.00 89.38 96 GLN A C 1
ATOM 731 O O . GLN A 1 96 ? 0.440 -7.227 9.996 1.00 89.38 96 GLN A O 1
ATOM 736 N N . LEU A 1 97 ? 2.242 -6.269 10.887 1.00 81.88 97 LEU A N 1
ATOM 737 C CA . LEU A 1 97 ? 3.015 -6.350 9.639 1.00 81.88 97 LEU A CA 1
ATOM 738 C C . LEU A 1 97 ? 3.677 -7.717 9.407 1.00 81.88 97 LEU A C 1
ATOM 740 O O . LEU A 1 97 ? 4.173 -7.976 8.313 1.00 81.88 97 LEU A O 1
ATOM 744 N N . ASP A 1 98 ? 3.691 -8.590 10.415 1.00 80.00 98 ASP A N 1
ATOM 745 C CA . ASP A 1 98 ? 4.261 -9.935 10.333 1.00 80.00 98 ASP A CA 1
ATOM 746 C C . ASP A 1 98 ? 3.137 -10.985 10.417 1.00 80.00 98 ASP A C 1
ATOM 748 O O . ASP A 1 98 ? 2.331 -10.952 11.343 1.00 80.00 98 ASP A O 1
ATOM 752 N N . GLY A 1 99 ? 3.121 -11.960 9.500 1.00 67.31 99 GLY A N 1
ATOM 753 C CA . GLY A 1 99 ? 2.288 -13.169 9.623 1.00 67.31 99 GLY A CA 1
ATOM 754 C C . GLY A 1 99 ? 0.805 -13.020 9.266 1.00 67.31 99 GLY A C 1
ATOM 755 O O . GLY A 1 99 ? 0.046 -13.958 9.488 1.00 67.31 99 GLY A O 1
ATOM 756 N N . GLN A 1 100 ? 0.396 -11.883 8.706 1.00 75.06 100 GLN A N 1
ATOM 757 C CA . GLN A 1 100 ? -0.977 -11.617 8.271 1.00 75.06 100 GLN A CA 1
ATOM 758 C C . GLN A 1 100 ? -1.032 -11.312 6.766 1.00 75.06 100 GLN A C 1
ATOM 760 O O . GLN A 1 100 ? -0.021 -10.879 6.207 1.00 75.06 100 GLN A O 1
ATOM 765 N N . PRO A 1 101 ? -2.175 -11.527 6.087 1.00 79.44 101 PRO A N 1
ATOM 766 C CA . PRO A 1 101 ? -2.301 -11.244 4.664 1.00 79.44 101 PRO A CA 1
ATOM 767 C C . PRO A 1 101 ? -2.319 -9.730 4.424 1.00 79.44 101 PRO A C 1
ATOM 769 O O . PRO A 1 101 ? -3.310 -9.036 4.667 1.00 79.44 101 PRO A O 1
ATOM 772 N N . TRP A 1 102 ? -1.195 -9.219 3.937 1.00 89.12 102 TRP A N 1
ATOM 773 C CA . TRP A 1 102 ? -1.086 -7.905 3.326 1.00 89.12 102 TRP A CA 1
ATOM 774 C C . TRP A 1 102 ? -0.013 -7.941 2.241 1.00 89.12 102 TRP A C 1
ATOM 776 O O . TRP A 1 102 ? 0.926 -8.740 2.301 1.00 89.12 102 TRP A O 1
ATOM 786 N N . PHE A 1 103 ? -0.179 -7.084 1.243 1.00 89.69 103 PHE A N 1
ATOM 787 C CA . PHE A 1 103 ? 0.660 -7.076 0.050 1.00 89.69 103 PHE A CA 1
ATOM 788 C C . PHE A 1 103 ? 1.061 -5.648 -0.281 1.00 89.69 103 PHE A C 1
ATOM 790 O O . PHE A 1 103 ? 0.268 -4.726 -0.086 1.00 89.69 103 PHE A O 1
ATOM 797 N N . ALA A 1 104 ? 2.268 -5.474 -0.803 1.00 90.75 104 ALA A N 1
ATOM 798 C CA . ALA A 1 104 ? 2.635 -4.254 -1.498 1.00 90.75 104 ALA A CA 1
ATOM 799 C C . ALA A 1 104 ? 2.335 -4.434 -2.984 1.00 90.75 104 ALA A C 1
ATOM 801 O O . ALA A 1 104 ? 2.787 -5.405 -3.585 1.00 90.75 104 ALA A O 1
ATOM 802 N N . HIS A 1 105 ? 1.604 -3.500 -3.572 1.00 91.50 105 HIS A N 1
ATOM 803 C CA . HIS A 1 105 ? 1.481 -3.346 -5.013 1.00 91.50 105 HIS A CA 1
ATOM 804 C C . HIS A 1 105 ? 2.361 -2.167 -5.426 1.00 91.50 105 HIS A C 1
ATOM 806 O O . HIS A 1 105 ? 2.169 -1.038 -4.972 1.00 91.50 105 HIS A O 1
ATOM 812 N N . VAL A 1 106 ? 3.395 -2.459 -6.206 1.00 88.44 106 VAL A N 1
ATOM 813 C CA . VAL A 1 106 ? 4.412 -1.499 -6.631 1.00 88.44 106 VAL A CA 1
ATOM 814 C C . VAL A 1 106 ? 4.360 -1.391 -8.142 1.00 88.44 106 VAL A C 1
ATOM 816 O O . VAL A 1 106 ? 4.608 -2.377 -8.831 1.00 88.44 106 VAL A O 1
ATOM 819 N N . THR A 1 107 ? 4.080 -0.196 -8.642 1.00 88.44 107 THR A N 1
ATOM 820 C CA . THR A 1 107 ? 4.153 0.102 -10.072 1.00 88.44 107 THR A CA 1
ATOM 821 C C . THR A 1 107 ? 5.491 0.759 -10.366 1.00 88.44 107 THR A C 1
ATOM 823 O O . THR A 1 107 ? 5.912 1.692 -9.669 1.00 88.44 107 THR A O 1
ATOM 826 N N . CYS A 1 108 ? 6.158 0.261 -11.398 1.00 85.50 108 CYS A N 1
ATOM 827 C CA . CYS A 1 108 ? 7.428 0.774 -11.877 1.00 85.50 108 CYS A CA 1
ATOM 828 C C . CYS A 1 108 ? 7.350 1.126 -13.359 1.00 85.50 108 CYS A C 1
ATOM 830 O O . CYS A 1 108 ? 6.698 0.418 -14.125 1.00 85.50 108 CYS A O 1
ATOM 832 N N . ASP A 1 109 ? 8.101 2.148 -13.759 1.00 84.44 109 ASP A N 1
ATOM 833 C CA . ASP A 1 109 ? 8.402 2.386 -15.167 1.00 84.44 109 ASP A CA 1
ATOM 834 C C . ASP A 1 109 ? 9.621 1.562 -15.565 1.00 84.44 109 ASP A C 1
ATOM 836 O O . ASP A 1 109 ? 10.651 1.573 -14.878 1.00 84.44 109 ASP A O 1
ATOM 840 N N . VAL A 1 110 ? 9.499 0.858 -16.681 1.00 83.69 110 VAL A N 1
ATOM 841 C CA . VAL A 1 110 ? 10.571 0.080 -17.287 1.00 83.69 110 VAL A CA 1
ATOM 842 C C . VAL A 1 110 ? 10.734 0.503 -18.732 1.00 83.69 110 VAL A C 1
ATOM 844 O O . VAL A 1 110 ? 9.775 0.454 -19.495 1.00 83.69 110 VAL A O 1
ATOM 847 N N . SER A 1 111 ? 11.942 0.887 -19.127 1.00 84.75 111 SER A N 1
ATOM 848 C CA . SER A 1 111 ? 12.246 1.240 -20.512 1.00 84.75 111 SER A CA 1
ATOM 849 C C . SER A 1 111 ? 13.083 0.188 -21.222 1.00 84.75 111 SER A C 1
ATOM 851 O O . SER A 1 111 ? 13.848 -0.563 -20.611 1.00 84.75 111 SER A O 1
ATOM 853 N N . ASP A 1 112 ? 12.941 0.169 -22.544 1.00 85.19 112 ASP A N 1
ATOM 854 C CA . ASP A 1 112 ? 13.915 -0.386 -23.476 1.00 85.19 112 ASP A CA 1
ATOM 855 C C . ASP A 1 112 ? 14.446 0.720 -24.410 1.00 85.19 112 ASP A C 1
ATOM 857 O O . ASP A 1 112 ? 14.188 1.906 -24.213 1.00 85.19 112 ASP A O 1
ATOM 861 N N . THR A 1 113 ? 15.208 0.354 -25.445 1.00 81.44 113 THR A N 1
ATOM 862 C CA . THR A 1 113 ? 15.769 1.325 -26.411 1.00 81.44 113 THR A CA 1
ATOM 863 C C . THR A 1 113 ? 14.748 2.240 -27.101 1.00 81.44 113 THR A C 1
ATOM 865 O O . THR A 1 113 ? 15.147 3.261 -27.659 1.00 81.44 113 THR A O 1
ATOM 868 N N . SER A 1 114 ? 13.469 1.866 -27.127 1.00 83.31 114 SER A N 1
ATOM 869 C CA . SER A 1 114 ? 12.441 2.494 -27.963 1.00 83.31 114 SER A CA 1
ATOM 870 C C . SER A 1 114 ? 11.192 2.915 -27.186 1.00 83.31 114 SER A C 1
ATOM 872 O O . SER A 1 114 ? 10.503 3.829 -27.630 1.00 83.31 114 SER A O 1
ATOM 874 N N . ASN A 1 115 ? 10.891 2.271 -26.057 1.00 83.31 115 ASN A N 1
ATOM 875 C CA . ASN A 1 115 ? 9.601 2.384 -25.381 1.00 83.31 115 ASN A CA 1
ATOM 876 C C . ASN A 1 115 ? 9.743 2.429 -23.853 1.00 83.31 115 ASN A C 1
ATOM 878 O O . ASN A 1 115 ? 10.742 1.980 -23.292 1.00 83.31 115 ASN A O 1
ATOM 882 N N . ILE A 1 116 ? 8.695 2.929 -23.195 1.00 82.81 116 ILE A N 1
ATOM 883 C CA . ILE A 1 116 ? 8.498 2.880 -21.742 1.00 82.81 116 ILE A CA 1
ATOM 884 C C . ILE A 1 116 ? 7.229 2.069 -21.478 1.00 82.81 116 ILE A C 1
ATOM 886 O O . ILE A 1 116 ? 6.215 2.280 -22.141 1.00 82.81 116 ILE A O 1
ATOM 890 N N . TYR A 1 117 ? 7.293 1.170 -20.506 1.00 83.31 117 TYR A N 1
ATOM 891 C CA . TYR A 1 117 ? 6.219 0.273 -20.098 1.00 83.31 117 TYR A CA 1
ATOM 892 C C . TYR A 1 117 ? 6.003 0.384 -18.590 1.00 83.31 117 TYR A C 1
ATOM 894 O O . TYR A 1 117 ? 6.957 0.609 -17.842 1.00 83.31 117 TYR A O 1
ATOM 902 N N . ALA A 1 118 ? 4.775 0.161 -18.127 1.00 85.50 118 ALA A N 1
ATOM 903 C CA . ALA A 1 118 ? 4.507 0.005 -16.703 1.00 85.50 118 ALA A CA 1
ATOM 904 C C . ALA A 1 118 ? 4.551 -1.481 -16.319 1.00 85.50 118 ALA A C 1
ATOM 906 O O . ALA A 1 118 ? 3.902 -2.323 -16.945 1.00 85.50 118 ALA A O 1
ATOM 907 N N . ILE A 1 119 ? 5.290 -1.802 -15.259 1.00 85.44 119 ILE A N 1
ATOM 908 C CA . ILE A 1 119 ? 5.273 -3.129 -14.639 1.00 85.44 119 ILE A CA 1
ATOM 909 C C . ILE A 1 119 ? 4.695 -3.009 -13.240 1.00 85.44 119 ILE A C 1
ATOM 911 O O . ILE A 1 119 ? 5.171 -2.225 -12.419 1.00 85.44 119 ILE A O 1
ATOM 915 N N . ASP A 1 120 ? 3.697 -3.839 -12.969 1.00 87.62 120 ASP A N 1
ATOM 916 C CA . ASP A 1 120 ? 3.102 -3.984 -11.651 1.00 87.62 120 ASP A CA 1
ATOM 917 C C . ASP A 1 120 ? 3.719 -5.194 -10.942 1.00 87.62 120 ASP A C 1
ATOM 919 O O . ASP A 1 120 ? 3.772 -6.295 -11.493 1.00 87.62 120 ASP A O 1
ATOM 923 N N . PHE A 1 121 ? 4.178 -4.997 -9.709 1.00 86.44 121 PHE A N 1
ATOM 924 C CA . PHE A 1 121 ? 4.666 -6.046 -8.821 1.00 86.44 121 PHE A CA 1
ATOM 925 C C . PHE A 1 121 ? 3.754 -6.175 -7.612 1.00 86.44 121 PHE A C 1
ATOM 927 O O . PHE A 1 121 ? 3.494 -5.192 -6.921 1.00 86.44 121 PHE A O 1
ATOM 934 N N . TRP A 1 122 ? 3.365 -7.402 -7.284 1.00 87.44 122 TRP A N 1
ATOM 935 C CA . TRP A 1 122 ? 2.741 -7.722 -6.005 1.00 87.44 122 TRP A CA 1
ATOM 936 C C . TRP A 1 122 ? 3.756 -8.429 -5.125 1.00 87.44 122 TRP A C 1
ATOM 938 O O . TRP A 1 122 ? 4.248 -9.503 -5.473 1.00 87.44 122 TRP A O 1
ATOM 948 N N . LEU A 1 123 ? 4.087 -7.828 -3.985 1.00 87.19 123 LEU A N 1
ATOM 949 C CA . LEU A 1 123 ? 5.086 -8.328 -3.053 1.00 87.19 123 LEU A CA 1
ATOM 950 C C . LEU A 1 123 ? 4.463 -8.690 -1.705 1.00 87.19 123 LEU A C 1
ATOM 952 O O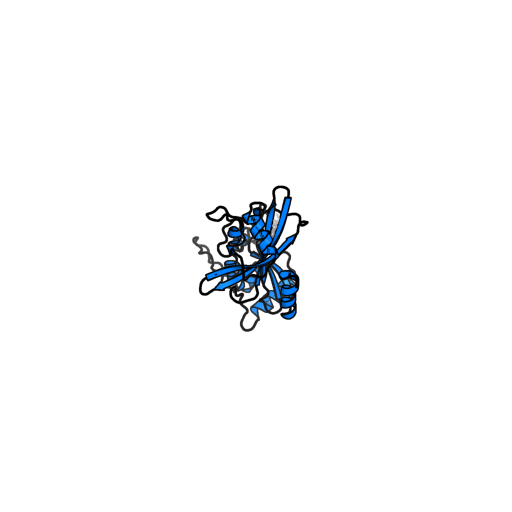 . LEU A 1 123 ? 3.600 -7.988 -1.182 1.00 87.19 123 LEU A O 1
ATOM 956 N N . VAL A 1 124 ? 4.974 -9.763 -1.111 1.00 85.62 124 VAL A N 1
ATOM 957 C CA . VAL A 1 124 ? 4.692 -10.198 0.259 1.00 85.62 124 VAL A CA 1
ATOM 958 C C . VAL A 1 124 ? 5.885 -9.924 1.164 1.00 85.62 124 VAL A C 1
ATOM 960 O O . VAL A 1 124 ? 7.039 -10.031 0.738 1.00 85.62 124 VAL A O 1
ATOM 963 N N . ARG A 1 125 ? 5.624 -9.596 2.433 1.00 83.50 125 ARG A N 1
ATOM 964 C CA . ARG A 1 125 ? 6.678 -9.491 3.450 1.00 83.50 125 ARG A CA 1
ATOM 965 C C . ARG A 1 125 ? 6.889 -10.857 4.098 1.00 83.50 125 ARG A C 1
ATOM 967 O O . ARG A 1 125 ? 6.055 -11.337 4.860 1.00 83.50 125 ARG A O 1
ATOM 974 N N . GLU A 1 126 ? 8.028 -11.476 3.815 1.00 78.88 126 GLU A N 1
ATOM 975 C CA . GLU A 1 126 ? 8.433 -12.748 4.407 1.00 78.88 126 GLU A CA 1
ATOM 976 C C . GLU A 1 126 ? 9.279 -12.511 5.663 1.00 78.88 126 GLU A C 1
ATOM 978 O O . GLU A 1 126 ? 10.184 -11.665 5.688 1.00 78.88 126 GLU A O 1
ATOM 983 N N . ARG A 1 127 ? 9.031 -13.309 6.706 1.00 79.19 127 ARG A N 1
ATOM 984 C CA . ARG A 1 127 ? 9.850 -13.342 7.920 1.00 79.19 127 ARG A CA 1
ATOM 985 C C . ARG A 1 127 ? 10.592 -14.670 8.013 1.00 79.19 127 ARG A C 1
ATOM 987 O O . ARG A 1 127 ? 9.976 -15.725 8.107 1.00 79.19 127 ARG A O 1
ATOM 994 N N . SER A 1 128 ? 11.921 -14.601 8.055 1.00 73.81 128 SER A N 1
ATOM 995 C CA . SER A 1 128 ? 12.804 -15.751 8.276 1.00 73.81 128 SER A CA 1
ATOM 996 C C . SER A 1 128 ? 13.686 -15.485 9.496 1.00 73.81 128 SER A C 1
ATOM 998 O O . SER A 1 128 ? 14.696 -14.777 9.428 1.00 73.81 128 SER A O 1
ATOM 1000 N N . GLY A 1 129 ? 13.278 -16.022 10.649 1.00 79.12 129 GLY A N 1
ATOM 1001 C CA . GLY A 1 129 ? 13.910 -15.740 11.939 1.00 79.12 129 GLY A CA 1
ATOM 1002 C C . GLY A 1 129 ? 13.747 -14.270 12.349 1.00 79.12 129 GLY A C 1
ATOM 1003 O O . GLY A 1 129 ? 12.625 -13.784 12.516 1.00 79.12 129 GLY A O 1
ATOM 1004 N N . MET A 1 130 ? 14.872 -13.564 12.516 1.00 75.31 130 MET A N 1
ATOM 1005 C CA . MET A 1 130 ? 14.900 -12.117 12.800 1.00 75.31 130 MET A CA 1
ATOM 1006 C C . MET A 1 130 ? 14.957 -11.245 11.539 1.00 75.31 130 MET A C 1
ATOM 1008 O O . MET A 1 130 ? 14.875 -10.023 11.638 1.00 75.31 130 MET A O 1
ATOM 1012 N N . ARG A 1 131 ? 15.128 -11.843 10.354 1.00 75.75 131 ARG A N 1
ATOM 1013 C CA . ARG A 1 131 ? 15.220 -11.099 9.095 1.00 75.75 131 ARG A CA 1
ATOM 1014 C C . ARG A 1 131 ? 13.843 -10.980 8.456 1.00 75.75 131 ARG A C 1
ATOM 1016 O O . ARG A 1 131 ? 13.072 -11.940 8.445 1.00 75.75 131 ARG A O 1
ATOM 1023 N N . ARG A 1 132 ? 13.574 -9.804 7.895 1.00 77.12 132 ARG A N 1
ATOM 1024 C CA . ARG A 1 132 ? 12.401 -9.522 7.066 1.00 77.12 132 ARG A CA 1
ATOM 1025 C C . ARG A 1 132 ? 12.881 -9.202 5.656 1.00 77.12 132 ARG A C 1
ATOM 1027 O O . ARG A 1 132 ? 13.873 -8.487 5.516 1.00 77.12 132 ARG A O 1
ATOM 1034 N N . LYS A 1 133 ? 12.199 -9.723 4.641 1.00 80.62 133 LYS A N 1
ATOM 1035 C CA . LYS A 1 133 ? 12.439 -9.367 3.237 1.00 80.62 133 LYS A CA 1
ATOM 1036 C C . LYS A 1 133 ? 11.120 -9.254 2.486 1.00 80.62 133 LYS A C 1
ATOM 1038 O O . LYS A 1 133 ? 10.131 -9.864 2.876 1.00 80.62 133 LYS A O 1
ATOM 1043 N N . TRP A 1 134 ? 11.129 -8.484 1.410 1.00 82.50 134 TRP A N 1
ATOM 1044 C CA . TRP A 1 134 ? 10.043 -8.464 0.441 1.00 82.50 134 TRP A CA 1
ATOM 1045 C C . TRP A 1 134 ? 10.280 -9.549 -0.605 1.00 82.50 134 TRP A C 1
ATOM 1047 O O . TRP A 1 134 ? 11.423 -9.826 -0.966 1.00 82.50 134 TRP A O 1
ATOM 1057 N N . SER A 1 135 ? 9.225 -10.209 -1.062 1.00 81.19 135 SER A N 1
ATOM 1058 C CA . SER A 1 135 ? 9.314 -11.229 -2.106 1.00 81.19 135 SER A CA 1
ATOM 1059 C C . SER A 1 135 ? 8.155 -11.079 -3.082 1.00 81.19 135 SER A C 1
ATOM 1061 O O . SER A 1 135 ? 7.015 -10.914 -2.662 1.00 81.19 135 SER A O 1
ATOM 1063 N N . ILE A 1 136 ? 8.453 -11.071 -4.377 1.00 82.19 136 ILE A N 1
ATOM 1064 C CA . ILE A 1 136 ? 7.472 -10.908 -5.442 1.00 82.19 136 ILE A CA 1
ATOM 1065 C C . ILE A 1 136 ? 6.666 -12.196 -5.550 1.00 82.19 136 ILE A C 1
ATOM 1067 O O . ILE A 1 136 ? 7.216 -13.279 -5.760 1.00 82.19 136 ILE A O 1
ATOM 1071 N N . LEU A 1 137 ? 5.358 -12.043 -5.400 1.00 78.50 137 LEU A N 1
ATOM 1072 C CA . LEU A 1 137 ? 4.362 -13.088 -5.549 1.00 78.50 137 LEU A CA 1
ATOM 1073 C C . LEU A 1 137 ? 3.850 -13.161 -6.991 1.00 78.50 137 LEU A C 1
ATOM 1075 O O . LEU A 1 137 ? 3.654 -14.252 -7.517 1.00 78.50 137 LEU A O 1
ATOM 1079 N N . ALA A 1 138 ? 3.656 -12.004 -7.622 1.00 79.31 138 ALA A N 1
ATOM 1080 C CA . ALA A 1 138 ? 3.180 -11.887 -8.992 1.00 79.31 138 ALA A CA 1
ATOM 1081 C C . ALA A 1 138 ? 3.717 -10.613 -9.651 1.00 79.31 138 ALA A C 1
ATOM 1083 O O . ALA A 1 138 ? 4.107 -9.658 -8.974 1.00 79.31 138 ALA A O 1
ATOM 1084 N N . SER A 1 139 ? 3.720 -10.605 -10.980 1.00 80.56 139 SER A N 1
ATOM 1085 C CA . SER A 1 139 ? 4.039 -9.427 -11.781 1.00 80.56 139 SER A CA 1
ATOM 1086 C C . SER A 1 139 ? 3.161 -9.383 -13.022 1.00 80.56 139 SER A C 1
ATOM 1088 O O . SER A 1 139 ? 2.971 -10.424 -13.655 1.00 80.56 139 SER A O 1
ATOM 1090 N N . SER A 1 140 ? 2.711 -8.194 -13.403 1.00 80.94 140 SER A N 1
ATOM 1091 C CA . SER A 1 140 ? 1.999 -7.953 -14.655 1.00 80.94 140 SER A CA 1
ATOM 1092 C C . SER A 1 140 ? 2.841 -7.038 -15.526 1.00 80.94 140 SER A C 1
ATOM 1094 O O . SER A 1 140 ? 3.359 -6.025 -15.055 1.00 80.94 140 SER A O 1
ATOM 1096 N N . PHE A 1 141 ? 2.997 -7.431 -16.786 1.00 73.81 141 PHE A N 1
ATOM 1097 C CA . PHE A 1 141 ? 3.659 -6.636 -17.806 1.00 73.81 141 PHE A CA 1
ATOM 1098 C C . PHE A 1 141 ? 2.578 -6.178 -18.775 1.00 73.81 141 PHE A C 1
ATOM 1100 O O . PHE A 1 141 ? 2.081 -6.985 -19.563 1.00 73.81 141 PHE A O 1
ATOM 1107 N N . ASP A 1 142 ? 2.194 -4.909 -18.688 1.00 67.06 142 ASP A N 1
ATOM 1108 C CA . ASP A 1 142 ? 1.195 -4.336 -19.579 1.00 67.06 142 ASP A CA 1
ATOM 1109 C C . ASP A 1 142 ? 1.893 -3.420 -20.589 1.00 67.06 142 ASP A C 1
ATOM 1111 O O . ASP A 1 142 ? 2.387 -2.345 -20.247 1.00 67.06 142 ASP A O 1
ATOM 1115 N N . TYR A 1 143 ? 1.976 -3.881 -21.840 1.00 56.34 143 TYR A N 1
ATOM 1116 C CA . TYR A 1 143 ? 2.635 -3.148 -22.924 1.00 56.34 143 TYR A CA 1
ATOM 1117 C C . TYR A 1 143 ? 1.873 -1.870 -23.325 1.00 56.34 143 TYR A C 1
ATOM 1119 O O . TYR A 1 143 ? 2.453 -1.027 -24.005 1.00 56.34 143 TYR A O 1
ATOM 1127 N N . GLU A 1 144 ? 0.603 -1.714 -22.927 1.00 44.38 144 GLU A N 1
ATOM 1128 C CA . GLU A 1 144 ? -0.277 -0.624 -23.387 1.00 44.38 144 GLU A CA 1
ATOM 1129 C C . GLU A 1 144 ? -0.535 0.465 -22.331 1.00 44.38 144 GLU A C 1
ATOM 1131 O O . GLU A 1 144 ? -1.220 1.453 -22.603 1.00 44.38 144 GLU A O 1
ATOM 1136 N N . LYS A 1 145 ? 0.005 0.318 -21.118 1.00 47.44 145 LYS A N 1
ATOM 1137 C CA . LYS A 1 145 ? -0.291 1.225 -20.007 1.00 47.44 145 LYS A CA 1
ATOM 1138 C C . LYS A 1 145 ? 0.616 2.459 -20.068 1.00 47.44 145 LYS A C 1
ATOM 1140 O O . LYS A 1 145 ? 1.815 2.374 -19.810 1.00 47.44 145 LYS A O 1
ATOM 1145 N N . GLU A 1 146 ? 0.040 3.614 -20.411 1.00 41.28 146 GLU A N 1
ATOM 1146 C CA . GLU A 1 146 ? 0.740 4.903 -20.355 1.00 41.28 146 GLU A CA 1
ATOM 1147 C C . GLU A 1 146 ? 1.246 5.177 -18.929 1.00 41.28 146 GLU A C 1
ATOM 1149 O O . GLU A 1 146 ? 0.501 5.073 -17.951 1.00 41.28 146 GLU A O 1
ATOM 1154 N N . SER A 1 147 ? 2.530 5.520 -18.820 1.00 37.59 147 SER A N 1
ATOM 1155 C CA . SER A 1 147 ? 3.204 5.773 -17.547 1.00 37.59 147 SER A CA 1
ATOM 1156 C C . SER A 1 147 ? 2.655 7.040 -16.861 1.00 37.59 147 SER A C 1
ATOM 1158 O O . SER A 1 147 ? 2.707 8.133 -17.442 1.00 37.59 147 SER A O 1
ATOM 1160 N N . PRO A 1 148 ? 2.131 6.948 -15.623 1.00 40.78 148 PRO A N 1
ATOM 1161 C CA . PRO A 1 148 ? 1.886 8.123 -14.801 1.00 40.78 148 PRO A CA 1
ATOM 1162 C C . PRO A 1 148 ? 3.214 8.692 -14.269 1.00 40.78 148 PRO A C 1
ATOM 1164 O O . PRO A 1 148 ? 4.129 7.957 -13.919 1.00 40.78 148 PRO A O 1
ATOM 1167 N N . LEU A 1 149 ? 3.292 10.025 -14.168 1.00 36.19 149 LEU A N 1
ATOM 1168 C CA . LEU A 1 149 ? 4.455 10.796 -13.699 1.00 36.19 149 LEU A CA 1
ATOM 1169 C C . LEU A 1 149 ? 5.226 10.150 -12.516 1.00 36.19 149 LEU A C 1
ATOM 1171 O O . LEU A 1 149 ? 4.650 9.886 -11.463 1.00 36.19 149 LEU A O 1
ATOM 1175 N N . LEU A 1 150 ? 6.550 10.005 -12.692 1.00 33.97 150 LEU A N 1
ATOM 1176 C CA . LEU A 1 150 ? 7.570 9.516 -11.741 1.00 33.97 150 LEU A CA 1
ATOM 1177 C C . LEU A 1 150 ? 7.374 9.925 -10.266 1.00 33.97 150 LEU A C 1
ATOM 1179 O O . LEU A 1 150 ? 7.348 11.126 -9.979 1.00 33.97 150 LEU A O 1
ATOM 1183 N N . PHE A 1 151 ? 7.449 8.970 -9.314 1.00 43.75 151 PHE A N 1
ATOM 1184 C CA . PHE A 1 151 ? 7.761 9.294 -7.909 1.00 43.75 151 PHE A CA 1
ATOM 1185 C C . PHE A 1 151 ? 8.147 8.118 -6.980 1.00 43.75 151 PHE A C 1
ATOM 1187 O O . PHE A 1 151 ? 7.256 7.392 -6.567 1.00 43.75 151 PHE A O 1
ATOM 1194 N N . ILE A 1 152 ? 9.411 8.061 -6.500 1.00 40.31 152 ILE A N 1
ATOM 1195 C CA . ILE A 1 152 ? 9.819 7.972 -5.067 1.00 40.31 152 ILE A CA 1
ATOM 1196 C C . ILE A 1 152 ? 11.271 8.480 -4.907 1.00 40.31 152 ILE A C 1
ATOM 1198 O O . ILE A 1 152 ? 12.216 7.910 -5.448 1.00 40.31 152 ILE A O 1
ATOM 1202 N N . GLY A 1 153 ? 11.476 9.495 -4.057 1.00 34.81 153 GLY A N 1
ATOM 1203 C CA . GLY A 1 153 ? 12.785 9.834 -3.484 1.00 34.81 153 GLY A CA 1
ATOM 1204 C C . GLY A 1 153 ? 13.158 8.876 -2.344 1.00 34.81 153 GLY A C 1
ATOM 1205 O O . GLY A 1 153 ? 12.624 8.957 -1.241 1.00 34.81 153 GLY A O 1
ATOM 1206 N N . SER A 1 154 ? 14.072 7.950 -2.625 1.00 34.03 154 SER A N 1
ATOM 1207 C CA . SER A 1 154 ? 14.589 6.893 -1.741 1.00 34.03 154 SER A CA 1
ATOM 1208 C C . SER A 1 154 ? 15.130 7.386 -0.380 1.00 34.03 154 SER A C 1
ATOM 1210 O O . SER A 1 154 ? 16.324 7.668 -0.263 1.00 34.03 154 SER A O 1
ATOM 1212 N N . LYS A 1 155 ? 14.295 7.407 0.673 1.00 34.91 155 LYS A N 1
ATOM 1213 C CA . LYS A 1 155 ? 14.730 7.368 2.096 1.00 34.91 155 LYS A CA 1
ATOM 1214 C C . LYS A 1 155 ? 13.785 6.585 3.032 1.00 34.91 155 LYS A C 1
ATOM 1216 O O . LYS A 1 155 ? 13.795 6.809 4.237 1.00 34.91 155 LYS A O 1
ATOM 1221 N N . ASN A 1 156 ? 12.959 5.670 2.515 1.00 41.28 156 ASN A N 1
ATOM 1222 C CA . ASN A 1 156 ? 12.044 4.879 3.351 1.00 41.28 156 ASN A CA 1
ATOM 1223 C C . ASN A 1 156 ? 12.635 3.491 3.653 1.00 4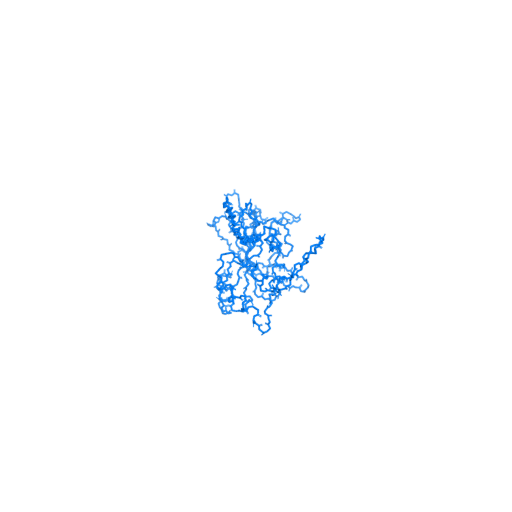1.28 156 ASN A C 1
ATOM 1225 O O . ASN A 1 156 ? 12.545 2.576 2.837 1.00 41.28 156 ASN A O 1
ATOM 1229 N N . HIS A 1 157 ? 13.281 3.342 4.812 1.00 44.50 157 HIS A N 1
ATOM 1230 C CA . HIS A 1 157 ? 14.095 2.165 5.155 1.00 44.50 157 HIS A CA 1
ATOM 1231 C C . HIS A 1 157 ? 13.306 0.852 5.349 1.00 44.50 157 HIS A C 1
ATOM 1233 O O . HIS A 1 157 ? 13.887 -0.218 5.186 1.00 44.50 157 HIS A O 1
ATOM 1239 N N . GLU A 1 158 ? 12.004 0.900 5.657 1.00 44.59 158 GLU A N 1
ATOM 1240 C CA . GLU A 1 158 ? 11.160 -0.307 5.792 1.00 44.59 158 GLU A CA 1
ATOM 1241 C C . GLU A 1 158 ? 10.589 -0.811 4.459 1.00 44.59 158 GLU A C 1
ATOM 1243 O O . GLU A 1 158 ? 10.338 -2.007 4.286 1.00 44.59 158 GLU A O 1
ATOM 1248 N N . VAL A 1 159 ? 10.383 0.109 3.519 1.00 53.84 159 VAL A N 1
ATOM 1249 C CA . VAL A 1 159 ? 9.737 -0.170 2.237 1.00 53.84 159 VAL A CA 1
ATOM 1250 C C . VAL A 1 159 ? 10.779 -0.400 1.147 1.00 53.84 159 VAL A C 1
ATOM 1252 O O . VAL A 1 159 ? 10.503 -1.173 0.250 1.00 53.84 159 VAL A O 1
ATOM 1255 N N . ASN A 1 160 ? 11.975 0.198 1.256 1.00 59.12 160 ASN A N 1
ATOM 1256 C CA . ASN A 1 160 ? 13.209 -0.000 0.474 1.00 59.12 160 ASN A CA 1
ATOM 1257 C C . ASN A 1 160 ? 13.080 -0.567 -0.960 1.00 59.12 160 ASN A C 1
ATOM 1259 O O . ASN A 1 160 ? 13.963 -1.285 -1.425 1.00 59.12 160 ASN A O 1
ATOM 1263 N N . PHE A 1 161 ? 12.008 -0.227 -1.682 1.00 62.28 161 PHE A N 1
ATOM 1264 C CA . PHE A 1 161 ? 11.787 -0.595 -3.080 1.00 62.28 161 PHE A CA 1
ATOM 1265 C C . PHE A 1 161 ? 12.756 0.142 -4.001 1.00 62.28 161 PHE A C 1
ATOM 1267 O O . PHE A 1 161 ? 12.876 -0.194 -5.167 1.00 62.28 161 PHE A O 1
ATOM 1274 N N . SER A 1 162 ? 13.533 1.089 -3.468 1.00 57.62 162 SER A N 1
ATOM 1275 C CA . SER A 1 162 ? 14.676 1.664 -4.166 1.00 57.62 162 SER A CA 1
ATOM 1276 C C . SER A 1 162 ? 15.771 0.644 -4.478 1.00 57.62 162 SER A C 1
ATOM 1278 O O . SER A 1 162 ? 16.577 0.921 -5.358 1.00 57.62 162 SER A O 1
ATOM 1280 N N . GLN A 1 163 ? 15.798 -0.544 -3.852 1.00 62.53 163 GLN A N 1
ATOM 1281 C CA . GLN A 1 163 ? 16.676 -1.617 -4.336 1.00 62.53 163 GLN A CA 1
ATOM 1282 C C . GLN A 1 163 ? 16.214 -2.189 -5.686 1.00 62.53 163 GLN A C 1
ATOM 1284 O O . GLN A 1 163 ? 17.059 -2.722 -6.391 1.00 62.53 163 GLN A O 1
ATOM 1289 N N . LEU A 1 164 ? 14.945 -2.020 -6.099 1.00 57.09 164 LEU A N 1
ATOM 1290 C CA . LEU A 1 164 ? 14.523 -2.291 -7.487 1.00 57.09 164 LEU A CA 1
ATOM 1291 C C . LEU A 1 164 ? 15.214 -1.344 -8.482 1.00 57.09 164 LEU A C 1
ATOM 1293 O O . LEU A 1 164 ? 15.450 -1.719 -9.624 1.00 57.09 164 LEU A O 1
ATOM 1297 N N . LEU A 1 165 ? 15.562 -0.133 -8.033 1.00 57.31 165 LEU A N 1
ATOM 1298 C CA . LEU A 1 165 ? 16.307 0.866 -8.809 1.00 57.31 165 LEU A CA 1
ATOM 1299 C C . LEU A 1 165 ? 17.829 0.702 -8.661 1.00 57.31 165 LEU A C 1
ATOM 1301 O O . LEU A 1 165 ? 18.608 1.331 -9.378 1.00 57.31 165 LEU A O 1
ATOM 1305 N N . GLY A 1 166 ? 18.265 -0.099 -7.686 1.00 56.00 166 GLY A N 1
ATOM 1306 C CA . GLY A 1 166 ? 19.666 -0.304 -7.367 1.00 56.00 166 GLY A CA 1
ATOM 1307 C C . GLY A 1 166 ? 20.353 -1.150 -8.430 1.00 56.00 166 GLY A C 1
ATOM 1308 O O . GLY A 1 166 ? 19.873 -2.220 -8.791 1.00 56.00 166 GLY A O 1
ATOM 1309 N N . LYS A 1 167 ? 21.513 -0.685 -8.894 1.00 53.59 167 LYS A N 1
ATOM 1310 C CA . LYS A 1 167 ? 22.481 -1.533 -9.590 1.00 53.59 167 LYS A CA 1
ATOM 1311 C C . LYS A 1 167 ? 23.272 -2.289 -8.530 1.00 53.59 167 LYS A C 1
ATOM 1313 O O . LYS A 1 167 ? 23.689 -1.678 -7.541 1.00 53.59 167 LYS A O 1
ATOM 1318 N N . ASP A 1 168 ? 23.452 -3.593 -8.687 1.00 52.09 168 ASP A N 1
ATOM 1319 C CA . ASP A 1 168 ? 24.299 -4.340 -7.759 1.00 52.09 168 ASP A CA 1
ATOM 1320 C C . ASP A 1 168 ? 25.793 -3.964 -7.926 1.00 52.09 168 ASP A C 1
ATOM 1322 O O . ASP A 1 168 ? 26.166 -3.110 -8.735 1.00 52.09 168 ASP A O 1
ATOM 1326 N N . ILE A 1 169 ? 26.677 -4.585 -7.136 1.00 48.00 169 ILE A N 1
ATOM 1327 C CA . ILE A 1 169 ? 28.132 -4.328 -7.181 1.00 48.00 169 ILE A CA 1
ATOM 1328 C C . ILE A 1 169 ? 28.732 -4.653 -8.567 1.00 48.00 169 ILE A C 1
ATOM 1330 O O . ILE A 1 169 ? 29.784 -4.122 -8.923 1.00 48.00 169 ILE A O 1
ATOM 1334 N N . LEU A 1 170 ? 28.056 -5.491 -9.355 1.00 49.06 170 LEU A N 1
ATOM 1335 C CA . LEU A 1 170 ? 28.412 -5.882 -10.718 1.00 49.06 170 LEU A CA 1
ATOM 1336 C C . LEU A 1 170 ? 27.690 -5.042 -11.786 1.00 49.06 170 LEU A C 1
ATOM 1338 O O . LEU A 1 170 ? 27.845 -5.313 -12.974 1.00 49.06 170 LEU A O 1
ATOM 1342 N N . MET A 1 171 ? 26.963 -3.992 -11.386 1.00 51.25 171 MET A N 1
ATOM 1343 C CA . MET A 1 171 ? 26.098 -3.172 -12.242 1.00 51.25 171 MET A CA 1
ATOM 1344 C C . MET A 1 171 ? 24.909 -3.932 -12.858 1.00 51.25 171 MET A C 1
ATOM 1346 O O . MET A 1 171 ? 24.297 -3.439 -13.807 1.00 51.25 171 MET A O 1
ATOM 1350 N N . GLU A 1 172 ? 24.551 -5.100 -12.327 1.00 53.22 172 GLU A N 1
ATOM 1351 C CA . GLU A 1 172 ? 23.381 -5.854 -12.765 1.00 53.22 172 GLU A CA 1
ATOM 1352 C C . GLU A 1 172 ? 22.111 -5.211 -12.189 1.00 53.22 172 GLU A C 1
ATOM 1354 O O . GLU A 1 172 ? 21.983 -4.974 -10.982 1.00 53.22 172 GLU A O 1
ATOM 1359 N N . HIS A 1 173 ? 21.163 -4.905 -13.076 1.00 56.91 173 HIS A N 1
ATOM 1360 C CA . HIS A 1 173 ? 19.793 -4.565 -12.712 1.00 56.91 173 HIS A CA 1
ATOM 1361 C C . HIS A 1 173 ? 19.024 -5.866 -12.468 1.00 56.91 173 HIS A C 1
ATOM 1363 O O . HIS A 1 173 ? 19.162 -6.829 -13.227 1.00 56.91 173 HIS A O 1
ATOM 1369 N N . GLY A 1 174 ? 18.190 -5.934 -11.429 1.00 62.75 174 GLY A N 1
ATOM 1370 C CA . GLY A 1 174 ? 17.418 -7.154 -11.230 1.00 62.75 174 GLY A CA 1
ATOM 1371 C C . GLY A 1 174 ? 16.443 -7.148 -10.070 1.00 62.75 174 GLY A C 1
ATOM 1372 O O . GLY A 1 174 ? 16.652 -6.526 -9.034 1.00 62.75 174 GLY A O 1
ATOM 1373 N N . VAL A 1 175 ? 15.404 -7.962 -10.228 1.00 69.38 175 VAL A N 1
ATOM 1374 C CA . VAL A 1 175 ? 14.444 -8.295 -9.171 1.00 69.38 175 VAL A CA 1
ATOM 1375 C C . VAL A 1 175 ? 14.956 -9.415 -8.254 1.00 69.38 175 VAL A C 1
ATOM 1377 O O . VAL A 1 175 ? 14.251 -9.831 -7.340 1.00 69.38 175 VAL A O 1
ATOM 1380 N N . ALA A 1 176 ? 16.194 -9.884 -8.460 1.00 70.38 176 ALA A N 1
ATOM 1381 C CA . ALA A 1 176 ? 16.827 -10.983 -7.731 1.00 70.38 176 ALA A CA 1
ATOM 1382 C C . ALA A 1 176 ? 16.714 -10.895 -6.192 1.00 70.38 176 ALA A C 1
ATOM 1384 O O . ALA A 1 176 ? 16.375 -11.915 -5.585 1.00 70.38 176 ALA A O 1
ATOM 1385 N N . PRO A 1 177 ? 16.906 -9.727 -5.536 1.00 71.25 177 PRO A N 1
ATOM 1386 C CA . PRO A 1 177 ? 16.724 -9.604 -4.083 1.00 71.25 177 PRO A CA 1
ATOM 1387 C C . PRO A 1 177 ? 15.294 -9.894 -3.605 1.00 71.25 177 PRO A C 1
ATOM 1389 O O . PRO A 1 177 ? 15.085 -10.219 -2.436 1.00 71.25 177 PRO A O 1
ATOM 1392 N N . TYR A 1 178 ? 14.325 -9.781 -4.511 1.00 68.56 178 TYR A N 1
ATOM 1393 C CA . TYR A 1 178 ? 12.902 -9.939 -4.258 1.00 68.56 178 TYR A CA 1
ATOM 1394 C C . TYR A 1 178 ? 12.340 -11.252 -4.807 1.00 68.56 178 TYR A C 1
ATOM 1396 O O . TYR A 1 178 ? 11.132 -11.451 -4.757 1.00 68.56 178 TYR A O 1
ATOM 1404 N N . LEU A 1 179 ? 13.150 -12.172 -5.335 1.00 69.06 179 LEU A N 1
ATOM 1405 C CA . LEU A 1 179 ? 12.614 -13.442 -5.824 1.00 69.06 179 LEU A CA 1
ATOM 1406 C C . LEU A 1 179 ? 12.143 -14.322 -4.649 1.00 69.06 179 LEU A C 1
ATOM 1408 O O . LEU A 1 179 ? 12.907 -14.642 -3.732 1.00 69.06 179 LEU A O 1
ATOM 1412 N N . GLY A 1 180 ? 10.858 -14.685 -4.680 1.00 61.69 180 GLY A N 1
ATOM 1413 C CA . GLY A 1 180 ? 10.257 -15.707 -3.821 1.00 61.69 180 GLY A CA 1
ATOM 1414 C C . GLY A 1 180 ? 10.519 -17.133 -4.336 1.00 61.69 180 GLY A C 1
ATOM 1415 O O . GLY A 1 180 ? 11.327 -17.324 -5.251 1.00 61.69 180 GLY A O 1
ATOM 1416 N N . PRO A 1 181 ? 9.858 -18.159 -3.766 1.00 52.22 181 PRO A N 1
ATOM 1417 C CA . PRO A 1 181 ? 9.950 -19.536 -4.251 1.00 52.22 181 PRO A CA 1
ATOM 1418 C C . PRO A 1 181 ? 9.652 -19.646 -5.763 1.00 52.22 181 PRO A C 1
ATOM 1420 O O . PRO A 1 181 ? 8.835 -18.888 -6.289 1.00 52.22 181 PRO A O 1
ATOM 1423 N N . PRO A 1 182 ? 10.297 -20.581 -6.483 1.00 44.59 182 PRO A N 1
ATOM 1424 C CA . PRO A 1 182 ? 10.217 -20.676 -7.940 1.00 44.59 182 PRO A CA 1
ATOM 1425 C C . PRO A 1 182 ? 8.786 -20.990 -8.400 1.00 44.59 182 PRO A C 1
ATOM 1427 O O . PRO A 1 182 ? 8.246 -22.043 -8.072 1.00 44.59 182 PRO A O 1
ATOM 1430 N N . GLY A 1 183 ? 8.176 -20.093 -9.181 1.00 45.19 183 GLY A N 1
ATOM 1431 C CA . GLY A 1 183 ? 6.814 -20.311 -9.686 1.00 45.19 183 GLY A CA 1
ATOM 1432 C C . GLY A 1 183 ? 6.275 -19.283 -10.683 1.00 45.19 183 GLY A C 1
ATOM 1433 O O . GLY A 1 183 ? 5.389 -19.612 -11.467 1.00 45.19 183 GLY A O 1
ATOM 1434 N N . VAL A 1 184 ? 6.821 -18.066 -10.732 1.00 56.91 184 VAL A N 1
ATOM 1435 C CA . VAL A 1 184 ? 6.252 -16.996 -11.568 1.00 56.91 184 VAL A CA 1
ATOM 1436 C C . VAL A 1 184 ? 6.979 -16.926 -12.913 1.00 56.91 184 VAL A C 1
ATOM 1438 O O . VAL A 1 184 ? 8.084 -16.395 -13.016 1.00 56.91 184 VAL A O 1
ATOM 1441 N N . ARG A 1 185 ? 6.361 -17.473 -13.967 1.00 50.03 185 ARG A N 1
ATOM 1442 C CA . ARG A 1 185 ? 6.942 -17.548 -15.326 1.00 50.03 185 ARG A CA 1
ATOM 1443 C C . ARG A 1 185 ? 7.373 -16.183 -15.883 1.00 50.03 185 ARG A C 1
ATOM 1445 O O . ARG A 1 185 ? 8.383 -16.111 -16.577 1.00 50.03 185 ARG A O 1
ATOM 1452 N N . HIS A 1 186 ? 6.656 -15.113 -15.540 1.00 59.66 186 HIS A N 1
ATOM 1453 C CA . HIS A 1 186 ? 6.940 -13.752 -16.011 1.00 59.66 186 HIS A CA 1
ATOM 1454 C C . HIS A 1 186 ? 8.157 -13.103 -15.332 1.00 59.66 186 HIS A C 1
ATOM 1456 O O . HIS A 1 186 ? 8.818 -12.267 -15.946 1.00 59.66 186 HIS A O 1
ATOM 1462 N N . LEU A 1 187 ? 8.530 -13.543 -14.123 1.00 67.69 187 LEU A N 1
ATOM 1463 C CA . LEU A 1 187 ? 9.711 -13.012 -13.435 1.00 67.69 187 LEU A CA 1
ATOM 1464 C C . LEU A 1 187 ? 11.015 -13.447 -14.093 1.00 67.69 187 LEU A C 1
ATOM 1466 O O . LEU A 1 187 ? 11.977 -12.691 -14.062 1.00 67.69 187 LEU A O 1
ATOM 1470 N N . PHE A 1 188 ? 11.055 -14.628 -14.716 1.00 68.94 188 PHE A N 1
ATOM 1471 C CA . PHE A 1 188 ? 12.249 -15.075 -15.434 1.00 68.94 188 PHE A CA 1
ATOM 1472 C C . PHE A 1 188 ? 12.519 -14.217 -16.671 1.00 68.94 188 PHE A C 1
ATOM 1474 O O . PHE A 1 188 ? 13.641 -13.760 -16.844 1.00 68.94 188 PHE A O 1
ATOM 1481 N N . ALA A 1 189 ? 11.499 -13.942 -17.491 1.00 72.69 189 ALA A N 1
ATOM 1482 C CA . ALA A 1 189 ? 11.654 -13.086 -18.669 1.00 72.69 189 ALA A CA 1
ATOM 1483 C C . ALA A 1 189 ? 12.090 -11.663 -18.283 1.00 72.69 189 ALA A C 1
ATOM 1485 O O . ALA A 1 189 ? 13.027 -11.127 -18.870 1.00 72.69 189 ALA A O 1
ATOM 1486 N N . LEU A 1 190 ? 11.470 -11.092 -17.244 1.00 75.44 190 LEU A N 1
ATOM 1487 C CA . LEU A 1 190 ? 11.879 -9.808 -16.679 1.00 75.44 190 LEU A CA 1
ATOM 1488 C C . LEU A 1 190 ? 13.321 -9.834 -16.165 1.00 75.44 190 LEU A C 1
ATOM 1490 O O . LEU A 1 190 ? 14.111 -8.957 -16.499 1.00 75.44 190 LEU A O 1
ATOM 1494 N N . GLN A 1 191 ? 13.682 -10.842 -15.374 1.00 77.12 191 GLN A N 1
ATOM 1495 C CA . GLN A 1 191 ? 15.022 -10.969 -14.808 1.00 77.12 191 GLN A CA 1
ATOM 1496 C C . GLN A 1 191 ? 16.094 -11.106 -15.896 1.00 77.12 191 GLN A C 1
ATOM 1498 O O . GLN A 1 191 ? 17.161 -10.510 -15.761 1.00 77.12 191 GLN A O 1
ATOM 1503 N N . GLU A 1 192 ? 15.823 -11.856 -16.964 1.00 77.50 192 GLU A N 1
ATOM 1504 C CA . GLU A 1 192 ? 16.728 -11.984 -18.111 1.00 77.50 192 GLU A CA 1
ATOM 1505 C C . GLU A 1 192 ? 16.810 -10.680 -18.923 1.00 77.50 192 GLU A C 1
ATOM 1507 O O . GLU A 1 192 ? 17.907 -10.262 -19.296 1.00 77.50 192 GLU A O 1
ATOM 1512 N N . GLY A 1 193 ? 15.688 -9.983 -19.142 1.00 76.62 193 GLY A N 1
ATOM 1513 C CA . GLY A 1 193 ? 15.663 -8.673 -19.808 1.00 76.62 193 GLY A CA 1
ATOM 1514 C C . GLY A 1 193 ? 16.462 -7.601 -19.057 1.00 76.62 193 GLY A C 1
ATOM 1515 O O . GLY A 1 193 ? 17.233 -6.859 -19.665 1.00 76.62 193 GLY A O 1
ATOM 1516 N N . LEU A 1 194 ? 16.356 -7.575 -17.724 1.00 78.50 194 LEU A N 1
ATOM 1517 C CA . LEU A 1 194 ? 17.137 -6.677 -16.865 1.00 78.50 194 LEU A CA 1
ATOM 1518 C C . LEU A 1 194 ? 18.632 -7.048 -16.849 1.00 78.50 194 LEU A C 1
ATOM 1520 O O . LEU A 1 194 ? 19.487 -6.172 -16.980 1.00 78.50 194 LEU A O 1
ATOM 1524 N N . LYS A 1 195 ? 18.969 -8.343 -16.749 1.00 76.69 195 LYS A N 1
ATOM 1525 C CA . LYS A 1 195 ? 20.365 -8.827 -16.757 1.00 76.69 195 LYS A CA 1
ATOM 1526 C C . LYS A 1 195 ? 21.084 -8.582 -18.077 1.00 76.69 195 LYS A C 1
ATOM 1528 O O . LYS A 1 195 ? 22.266 -8.256 -18.085 1.00 76.69 195 LYS A O 1
ATOM 1533 N N . SE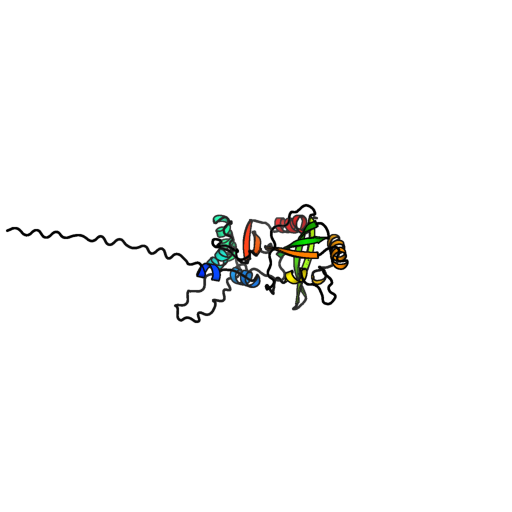R A 1 196 ? 20.375 -8.739 -19.190 1.00 78.75 196 SER A N 1
ATOM 1534 C CA . SER A 1 196 ? 20.909 -8.480 -20.530 1.00 78.75 196 SER A CA 1
ATOM 1535 C C . SER A 1 196 ? 21.018 -6.986 -20.861 1.00 78.75 196 SER A C 1
ATOM 1537 O O . SER A 1 196 ? 21.449 -6.649 -21.962 1.00 78.75 196 SER A O 1
ATOM 1539 N N . MET A 1 197 ? 20.651 -6.097 -19.924 1.00 69.25 197 MET A N 1
ATOM 1540 C CA . MET A 1 197 ? 20.570 -4.641 -20.109 1.00 69.25 197 MET A CA 1
ATOM 1541 C C . MET A 1 197 ? 19.656 -4.217 -21.269 1.00 69.25 197 MET A C 1
ATOM 1543 O O . MET A 1 197 ? 19.770 -3.106 -21.781 1.00 69.25 197 MET A O 1
ATOM 1547 N N . VAL A 1 198 ? 18.745 -5.099 -21.688 1.00 81.56 198 VAL A N 1
ATOM 1548 C CA . VAL A 1 198 ? 17.702 -4.770 -22.666 1.00 81.56 198 VAL A CA 1
ATOM 1549 C C . VAL A 1 198 ? 16.648 -3.884 -22.010 1.00 81.56 198 VAL A C 1
ATOM 1551 O O . VAL A 1 198 ? 16.121 -2.986 -22.663 1.00 81.56 198 VAL A O 1
ATOM 1554 N N . TRP A 1 199 ? 16.387 -4.112 -20.720 1.00 81.56 199 TRP A N 1
ATOM 1555 C CA . TRP A 1 199 ? 15.431 -3.359 -19.916 1.00 81.56 199 TRP A CA 1
ATOM 1556 C C . TRP A 1 199 ? 16.096 -2.659 -18.736 1.00 81.56 199 TRP A C 1
ATOM 1558 O O . TRP A 1 199 ? 17.024 -3.194 -18.126 1.00 81.56 199 TRP A O 1
ATOM 1568 N N . THR A 1 200 ? 15.579 -1.484 -18.383 1.00 80.81 200 THR A N 1
ATOM 1569 C CA . THR A 1 200 ? 15.969 -0.734 -17.182 1.00 80.81 200 THR A CA 1
ATOM 1570 C C . THR A 1 200 ? 14.724 -0.357 -16.392 1.00 80.81 200 THR A C 1
ATOM 1572 O O . THR A 1 200 ? 13.774 0.152 -16.970 1.00 80.81 200 THR A O 1
ATOM 1575 N N . ILE A 1 201 ? 14.718 -0.602 -15.076 1.00 82.00 201 ILE A N 1
ATOM 1576 C CA . ILE A 1 201 ? 13.699 -0.031 -14.184 1.00 82.00 201 ILE A CA 1
ATOM 1577 C C . ILE A 1 201 ? 14.115 1.407 -13.881 1.00 82.00 201 ILE A C 1
ATOM 1579 O O . ILE A 1 201 ? 15.082 1.630 -13.150 1.00 82.00 201 ILE A O 1
ATOM 1583 N N . ASP A 1 202 ? 13.398 2.369 -14.449 1.00 79.00 202 ASP A N 1
ATOM 1584 C CA . ASP A 1 202 ? 13.752 3.787 -14.367 1.00 79.00 202 ASP A CA 1
ATOM 1585 C C . ASP A 1 202 ? 13.192 4.444 -13.108 1.00 79.00 202 ASP A C 1
ATOM 1587 O O . ASP A 1 202 ? 13.816 5.332 -12.519 1.00 79.00 202 ASP A O 1
ATOM 1591 N N . ALA A 1 203 ? 12.009 3.999 -12.684 1.00 77.25 203 ALA A N 1
ATOM 1592 C CA . ALA A 1 203 ? 11.271 4.621 -11.601 1.00 77.25 203 ALA A CA 1
ATOM 1593 C C . ALA A 1 203 ? 10.389 3.625 -10.861 1.00 77.25 203 ALA A C 1
ATOM 1595 O O . ALA A 1 203 ? 9.822 2.715 -11.454 1.00 77.25 203 ALA A O 1
ATOM 1596 N N . VAL A 1 204 ? 10.197 3.879 -9.569 1.00 79.25 204 VAL A N 1
ATOM 1597 C CA . VAL A 1 204 ? 8.984 3.459 -8.863 1.00 79.25 204 VAL A CA 1
ATOM 1598 C C . VAL A 1 204 ? 8.014 4.630 -8.988 1.00 79.25 204 VAL A C 1
ATOM 1600 O O . VAL A 1 204 ? 8.387 5.748 -8.634 1.00 79.25 204 VAL A O 1
ATOM 1603 N N . THR A 1 205 ? 6.822 4.406 -9.532 1.00 79.94 205 THR A N 1
ATOM 1604 C CA . THR A 1 205 ? 5.817 5.459 -9.772 1.00 79.94 205 THR A CA 1
ATOM 1605 C C . THR A 1 205 ? 4.697 5.429 -8.747 1.00 79.94 205 THR A C 1
ATOM 1607 O O . THR A 1 205 ? 4.159 6.475 -8.388 1.00 79.94 205 THR A O 1
ATOM 1610 N N . GLN A 1 206 ? 4.372 4.245 -8.225 1.00 84.75 206 GLN A N 1
ATOM 1611 C CA . GLN A 1 206 ? 3.313 4.079 -7.241 1.00 84.75 206 GLN A CA 1
ATOM 1612 C C . GLN A 1 206 ? 3.634 2.956 -6.263 1.00 84.75 206 GLN A C 1
ATOM 1614 O O . GLN A 1 206 ? 4.199 1.926 -6.630 1.00 84.75 206 GLN A O 1
ATOM 1619 N N . VAL A 1 207 ? 3.243 3.154 -5.003 1.00 87.25 207 VAL A N 1
ATOM 1620 C CA . VAL A 1 207 ? 3.273 2.105 -3.985 1.00 87.25 207 VAL A CA 1
ATOM 1621 C C . VAL A 1 207 ? 1.973 2.133 -3.196 1.00 87.25 207 VAL A C 1
ATOM 1623 O O . VAL A 1 207 ? 1.646 3.129 -2.542 1.00 87.25 207 VAL A O 1
ATOM 1626 N N . ARG A 1 208 ? 1.270 1.006 -3.234 1.00 92.44 208 ARG A N 1
ATOM 1627 C CA . ARG A 1 208 ? 0.044 0.736 -2.491 1.00 92.44 208 ARG A CA 1
ATOM 1628 C C . ARG A 1 208 ? 0.249 -0.450 -1.561 1.00 92.44 208 ARG A C 1
ATOM 1630 O O . ARG A 1 208 ? 0.986 -1.379 -1.873 1.00 92.44 208 ARG A O 1
ATOM 1637 N N . MET A 1 209 ? -0.407 -0.422 -0.413 1.00 93.38 209 MET A N 1
ATOM 1638 C CA . MET A 1 209 ? -0.448 -1.515 0.547 1.00 93.38 209 MET A CA 1
ATOM 1639 C C . MET A 1 209 ? -1.887 -1.991 0.669 1.00 93.38 209 MET A C 1
ATOM 1641 O O . MET A 1 209 ? -2.776 -1.223 1.029 1.00 93.38 209 MET A O 1
ATOM 1645 N N . HIS A 1 210 ? -2.106 -3.269 0.395 1.00 94.62 210 HIS A N 1
ATOM 1646 C CA . HIS A 1 210 ? -3.416 -3.904 0.426 1.00 94.62 210 HIS A CA 1
ATOM 1647 C C . HIS A 1 210 ? -3.561 -4.616 1.768 1.00 94.62 210 HIS A C 1
ATOM 1649 O O . HIS A 1 210 ? -2.951 -5.664 1.995 1.00 94.62 210 HIS A O 1
ATOM 1655 N N . LEU A 1 211 ? -4.332 -4.028 2.682 1.00 94.94 211 LEU A N 1
ATOM 1656 C CA . LEU A 1 211 ? -4.544 -4.542 4.033 1.00 94.94 211 LEU A CA 1
ATOM 1657 C C . LEU A 1 211 ? -5.785 -5.436 4.058 1.00 94.94 211 LEU A C 1
ATOM 1659 O O . LEU A 1 211 ? -6.909 -4.969 4.233 1.00 94.94 211 LEU A O 1
ATOM 1663 N N . LEU A 1 212 ? -5.573 -6.743 3.906 1.00 94.31 212 LEU A N 1
ATOM 1664 C CA . LEU A 1 212 ? -6.646 -7.748 3.931 1.00 94.31 212 LEU A CA 1
ATOM 1665 C C . LEU A 1 212 ? -6.860 -8.330 5.336 1.00 94.31 212 LEU A C 1
ATOM 1667 O O . LEU A 1 212 ? -7.860 -8.981 5.620 1.00 94.31 212 LEU A O 1
ATOM 1671 N N . GLN A 1 213 ? -5.941 -8.066 6.255 1.00 93.25 213 GLN A N 1
ATOM 1672 C CA . GLN A 1 213 ? -5.990 -8.570 7.625 1.00 93.25 213 GLN A CA 1
ATOM 1673 C C . GLN A 1 213 ? -7.064 -7.931 8.520 1.00 93.25 213 GLN A C 1
ATOM 1675 O O . GLN A 1 213 ? -7.313 -8.446 9.608 1.00 93.25 213 GLN A O 1
ATOM 1680 N N . ILE A 1 214 ? -7.699 -6.830 8.100 1.00 94.31 214 ILE A N 1
ATOM 1681 C CA . ILE A 1 214 ? -8.695 -6.125 8.919 1.00 94.31 214 ILE A CA 1
ATOM 1682 C C . ILE A 1 214 ? -10.030 -6.890 8.861 1.00 94.31 214 ILE A C 1
ATOM 1684 O O . ILE A 1 214 ? -10.578 -7.061 7.768 1.00 94.31 214 ILE A O 1
ATOM 1688 N N . PRO A 1 215 ? -10.586 -7.379 9.985 1.00 94.06 215 PRO A N 1
ATOM 1689 C CA . PRO A 1 215 ? -11.813 -8.175 9.970 1.00 94.06 215 PRO A CA 1
ATOM 1690 C C . PRO A 1 215 ? -12.978 -7.434 9.305 1.00 94.06 215 PRO A C 1
ATOM 1692 O O . PRO A 1 215 ? -13.303 -6.319 9.698 1.00 94.06 215 PRO A O 1
ATOM 1695 N N . GLY A 1 216 ? -13.595 -8.045 8.290 1.00 95.62 216 GLY A N 1
ATOM 1696 C CA . GLY A 1 216 ? -14.730 -7.464 7.560 1.00 95.62 216 GLY A CA 1
ATOM 1697 C C . GLY A 1 216 ? -14.403 -6.305 6.611 1.00 95.62 216 GLY A C 1
ATOM 1698 O O . GLY A 1 216 ? -15.323 -5.776 5.989 1.00 95.62 216 GLY A O 1
ATOM 1699 N N . TRP A 1 217 ? -13.131 -5.923 6.461 1.00 97.06 217 TRP A N 1
ATOM 1700 C CA . TRP A 1 217 ? -12.723 -4.775 5.652 1.00 97.06 217 TRP A CA 1
ATOM 1701 C C . TRP A 1 217 ? -11.588 -5.091 4.685 1.00 97.06 217 TRP A C 1
ATOM 1703 O O . TRP A 1 217 ? -10.686 -5.878 4.973 1.00 97.06 217 TRP A O 1
ATOM 1713 N N . PHE A 1 218 ? -11.622 -4.395 3.556 1.00 96.50 218 PHE A N 1
ATOM 1714 C CA . PHE A 1 218 ? -10.472 -4.128 2.710 1.00 96.50 218 PHE A CA 1
ATOM 1715 C C . PHE A 1 218 ? -10.074 -2.663 2.886 1.00 96.50 218 PHE A C 1
ATOM 1717 O O . PHE A 1 218 ? -10.935 -1.779 2.819 1.00 96.50 218 PHE A O 1
ATOM 1724 N N . ALA A 1 219 ? -8.782 -2.423 3.101 1.00 96.69 219 ALA A N 1
ATOM 1725 C CA . ALA A 1 219 ? -8.210 -1.085 3.097 1.00 96.69 219 ALA A CA 1
ATOM 1726 C C . ALA A 1 219 ? -6.999 -1.029 2.162 1.00 96.69 219 ALA A C 1
ATOM 1728 O O . ALA A 1 219 ? -6.065 -1.822 2.306 1.00 96.69 219 ALA A O 1
ATOM 1729 N N . GLU A 1 220 ? -7.003 -0.075 1.235 1.00 95.69 220 GLU A N 1
ATOM 1730 C CA . GLU A 1 220 ? -5.843 0.245 0.405 1.00 95.69 220 GLU A CA 1
ATOM 1731 C C . GLU A 1 220 ? -5.157 1.490 0.966 1.00 95.69 220 GLU A C 1
ATOM 1733 O O . GLU A 1 220 ? -5.797 2.525 1.162 1.00 95.69 220 GLU A O 1
ATOM 1738 N N . VAL A 1 221 ? -3.856 1.391 1.232 1.00 93.75 221 VAL A N 1
ATOM 1739 C CA . VAL A 1 221 ? -3.031 2.505 1.707 1.00 93.75 221 VAL A CA 1
ATOM 1740 C C . VAL A 1 221 ? -2.067 2.909 0.612 1.00 93.75 221 VAL A C 1
ATOM 1742 O O . VAL A 1 221 ? -1.264 2.099 0.169 1.00 93.75 221 VAL A O 1
ATOM 1745 N N . GLU A 1 222 ? -2.084 4.166 0.209 1.00 89.62 222 GLU A N 1
ATOM 1746 C CA . GLU A 1 222 ? -1.193 4.687 -0.821 1.00 89.62 222 GLU A CA 1
ATOM 1747 C C . GLU A 1 222 ? -0.202 5.667 -0.201 1.00 89.62 222 GLU A C 1
ATOM 1749 O O . GLU A 1 222 ? -0.565 6.508 0.631 1.00 89.62 222 GLU A O 1
ATOM 1754 N N . TYR A 1 223 ? 1.057 5.584 -0.627 1.00 83.88 223 TYR A N 1
ATOM 1755 C CA . TYR A 1 223 ? 2.021 6.636 -0.343 1.00 83.88 223 TYR A CA 1
ATOM 1756 C C . TYR A 1 223 ? 1.856 7.777 -1.343 1.00 83.88 223 TYR A C 1
ATOM 1758 O O . TYR A 1 223 ? 2.115 7.607 -2.534 1.00 83.88 223 TYR A O 1
ATOM 1766 N N . ARG A 1 224 ? 1.476 8.961 -0.855 1.00 76.06 224 ARG A N 1
ATOM 1767 C CA . ARG A 1 224 ? 1.352 10.161 -1.686 1.00 76.06 224 ARG A CA 1
ATOM 1768 C C . ARG A 1 224 ? 2.501 11.137 -1.425 1.00 76.06 224 ARG A C 1
ATOM 1770 O O . ARG A 1 224 ? 2.687 11.533 -0.268 1.00 76.06 224 ARG A O 1
ATOM 1777 N N . PRO A 1 225 ? 3.263 11.556 -2.454 1.00 63.81 225 PRO A N 1
ATOM 1778 C CA . PRO A 1 225 ? 4.250 12.619 -2.311 1.00 63.81 225 PRO A CA 1
ATOM 1779 C C . PRO A 1 225 ? 3.671 13.865 -1.637 1.00 63.81 225 PRO A C 1
ATOM 1781 O O . PRO A 1 225 ? 2.509 14.205 -1.872 1.00 63.81 225 PRO A O 1
ATOM 1784 N N . PRO A 1 226 ? 4.489 14.628 -0.893 1.00 61.22 226 PRO A N 1
ATOM 1785 C CA . PRO A 1 226 ? 4.207 16.039 -0.686 1.00 61.22 226 PRO A CA 1
ATOM 1786 C C . PRO A 1 226 ? 4.012 16.706 -2.057 1.00 61.22 226 PRO A C 1
ATOM 1788 O O . PRO A 1 226 ? 4.877 16.556 -2.925 1.00 61.22 226 PRO A O 1
ATOM 1791 N N . PRO A 1 227 ? 2.888 17.400 -2.298 1.00 55.78 227 PRO A N 1
ATOM 1792 C CA . PRO A 1 227 ? 2.656 18.070 -3.570 1.00 55.78 227 PRO A CA 1
ATOM 1793 C C . PRO A 1 227 ? 3.740 19.130 -3.814 1.00 55.78 227 PRO A C 1
ATOM 1795 O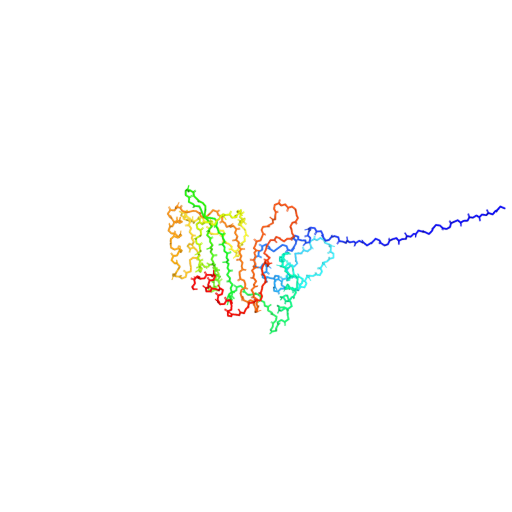 O . PRO A 1 227 ? 4.212 19.788 -2.889 1.00 55.78 227 PRO A O 1
ATOM 1798 N N . ALA A 1 228 ? 4.083 19.369 -5.079 1.00 53.03 228 ALA A N 1
ATOM 1799 C CA . ALA A 1 228 ? 4.954 20.482 -5.467 1.00 53.03 228 ALA A CA 1
ATOM 1800 C C . ALA A 1 228 ? 4.259 21.866 -5.386 1.00 53.03 228 ALA A C 1
ATOM 1802 O O . ALA A 1 228 ? 4.871 22.877 -5.723 1.00 53.03 228 ALA A O 1
ATOM 1803 N N . ARG A 1 229 ? 2.972 21.921 -4.998 1.00 44.09 229 ARG A N 1
ATOM 1804 C CA . ARG A 1 229 ? 2.140 23.135 -4.922 1.00 44.09 229 ARG A CA 1
ATOM 1805 C C . ARG A 1 229 ? 1.297 23.166 -3.645 1.00 44.09 229 ARG A C 1
ATOM 1807 O O . ARG A 1 229 ? 0.833 22.123 -3.188 1.00 44.09 229 ARG A O 1
ATOM 1814 N N . ASP A 1 230 ? 1.047 24.374 -3.145 1.00 44.38 230 ASP A N 1
ATOM 1815 C CA . ASP A 1 230 ? 0.165 24.649 -2.008 1.00 44.38 230 ASP A CA 1
ATOM 1816 C C . ASP A 1 230 ? -1.287 24.222 -2.297 1.00 44.38 230 ASP A C 1
ATOM 1818 O O . ASP A 1 230 ? -1.828 24.529 -3.362 1.00 44.38 230 ASP A O 1
ATOM 1822 N N .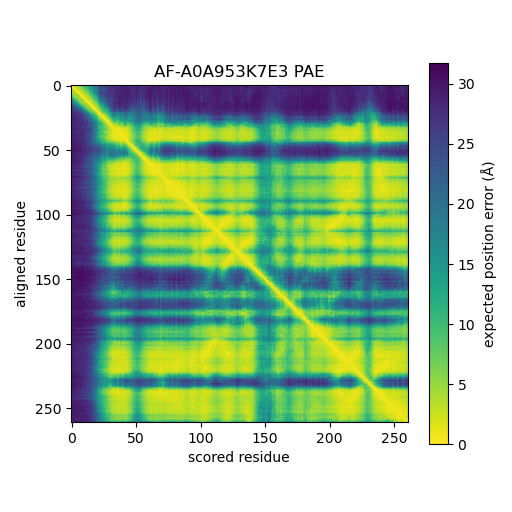 GLY A 1 231 ? -1.930 23.530 -1.345 1.00 41.53 231 GLY A N 1
ATOM 1823 C CA . GLY A 1 231 ? -3.380 23.268 -1.367 1.00 41.53 231 GLY A CA 1
ATOM 1824 C C . GLY A 1 231 ? -3.840 21.815 -1.198 1.00 41.53 231 GLY A C 1
ATOM 1825 O O . GLY A 1 231 ? -5.045 21.580 -1.191 1.00 41.53 231 GLY A O 1
ATOM 1826 N N . TRP A 1 232 ? -2.938 20.839 -1.044 1.00 44.62 232 TRP A N 1
ATOM 1827 C CA . TRP A 1 232 ? -3.320 19.462 -0.684 1.00 44.62 232 TRP A CA 1
ATOM 1828 C C . TRP A 1 232 ? -3.029 19.161 0.786 1.00 44.62 232 TRP A C 1
ATOM 1830 O O . TRP A 1 232 ? -1.982 19.528 1.311 1.00 44.62 232 TRP A O 1
ATOM 1840 N N . VAL A 1 233 ? -3.970 18.463 1.426 1.00 52.25 233 VAL A N 1
ATOM 1841 C CA . VAL A 1 233 ? -4.028 18.282 2.887 1.00 52.25 233 VAL A CA 1
ATOM 1842 C C . VAL A 1 233 ? -3.340 16.990 3.354 1.00 52.25 233 VAL A C 1
ATOM 1844 O O . VAL A 1 233 ? -2.976 16.880 4.518 1.00 52.25 233 VAL A O 1
ATOM 1847 N N . THR A 1 234 ? -3.124 16.006 2.471 1.00 56.25 234 THR A N 1
ATOM 1848 C CA . THR A 1 234 ? -2.638 14.671 2.866 1.00 56.25 234 THR A CA 1
ATOM 1849 C C . THR A 1 234 ? -1.434 14.245 2.030 1.00 56.25 234 THR A C 1
ATOM 1851 O O . THR A 1 234 ? -1.576 13.844 0.874 1.00 56.25 234 THR A O 1
ATOM 1854 N N . SER A 1 235 ? -0.245 14.325 2.622 1.00 67.00 235 SER A N 1
ATOM 1855 C CA . SER A 1 235 ? 0.986 13.720 2.100 1.00 67.00 235 SER A CA 1
ATOM 1856 C C . SER A 1 235 ? 1.423 12.581 3.023 1.00 67.00 235 SER A C 1
ATOM 1858 O O . SER A 1 235 ? 1.087 12.584 4.208 1.00 67.00 235 SER A O 1
ATOM 1860 N N . GLY A 1 236 ? 2.150 11.598 2.497 1.00 78.88 236 GLY A N 1
ATOM 1861 C CA . GLY A 1 236 ? 2.515 10.383 3.225 1.00 78.88 236 GLY A CA 1
ATOM 1862 C C . GLY A 1 236 ? 1.571 9.203 2.970 1.0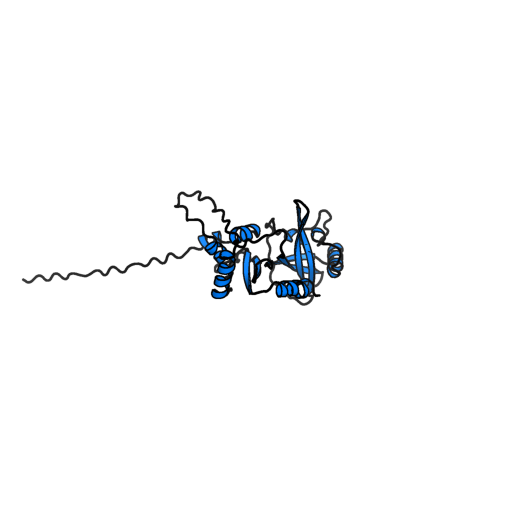0 78.88 236 GLY A C 1
ATOM 1863 O O . GLY A 1 236 ? 0.850 9.180 1.972 1.00 78.88 236 GLY A O 1
ATOM 1864 N N . TRP A 1 237 ? 1.608 8.210 3.857 1.00 86.75 237 TRP A N 1
ATOM 1865 C CA . TRP A 1 237 ? 0.770 7.009 3.808 1.00 86.75 237 TRP A CA 1
ATOM 1866 C C . TRP A 1 237 ? -0.648 7.303 4.288 1.00 86.75 237 TRP A C 1
ATOM 1868 O O . TRP A 1 237 ? -0.846 7.617 5.461 1.00 86.75 237 TRP A O 1
ATOM 1878 N N . ASN A 1 238 ? -1.625 7.167 3.395 1.00 90.38 238 ASN A N 1
ATOM 1879 C CA . ASN A 1 238 ? -3.035 7.401 3.700 1.00 90.38 238 ASN A CA 1
ATOM 1880 C C . ASN A 1 238 ? -3.885 6.249 3.183 1.00 90.38 238 ASN A C 1
ATOM 1882 O O . ASN A 1 238 ? -3.579 5.678 2.139 1.00 90.38 238 ASN A O 1
ATOM 1886 N N . ILE A 1 239 ? -4.972 5.937 3.883 1.00 93.88 239 ILE A N 1
ATOM 1887 C CA . ILE A 1 239 ? -5.993 5.031 3.369 1.00 93.88 239 ILE A CA 1
ATOM 1888 C C . ILE A 1 239 ? -6.746 5.752 2.254 1.00 93.88 239 ILE A C 1
ATOM 1890 O O . ILE A 1 239 ? -7.313 6.822 2.476 1.00 93.88 239 ILE A O 1
ATOM 1894 N N . VAL A 1 240 ? -6.726 5.184 1.056 1.00 92.50 240 VAL A N 1
ATOM 1895 C CA . VAL A 1 240 ? -7.322 5.775 -0.151 1.00 92.50 240 VAL A CA 1
ATOM 1896 C C . VAL A 1 240 ? -8.548 5.018 -0.635 1.00 92.50 240 VAL A C 1
ATOM 1898 O O . VAL A 1 240 ? -9.387 5.609 -1.309 1.00 92.50 240 VAL A O 1
ATOM 1901 N N . GLU A 1 241 ? -8.694 3.759 -0.224 1.00 95.50 241 GLU A N 1
ATOM 1902 C CA . GLU A 1 241 ? -9.889 2.954 -0.453 1.00 95.50 241 GLU A CA 1
ATOM 1903 C C . GLU A 1 241 ? -10.275 2.217 0.830 1.00 95.50 241 GLU A C 1
ATOM 1905 O O . GLU A 1 241 ? -9.425 1.636 1.509 1.00 95.50 241 GLU A O 1
ATOM 1910 N N . LEU A 1 242 ? -11.572 2.229 1.139 1.00 96.19 242 LEU A N 1
ATOM 1911 C CA . LEU A 1 242 ? -12.189 1.438 2.196 1.00 96.19 242 LEU A CA 1
ATOM 1912 C C . LEU A 1 242 ? -13.473 0.818 1.669 1.00 96.19 242 LEU A C 1
ATOM 1914 O O . LEU A 1 242 ? -14.352 1.529 1.181 1.00 96.19 242 LEU A O 1
ATOM 1918 N N . ARG A 1 243 ? -13.616 -0.495 1.836 1.00 96.69 243 ARG A N 1
ATOM 1919 C CA . ARG A 1 243 ? -14.887 -1.177 1.581 1.00 96.69 243 ARG A CA 1
ATOM 1920 C C . ARG A 1 243 ? -15.054 -2.421 2.447 1.00 96.69 243 ARG A C 1
ATOM 1922 O O . ARG A 1 243 ? -14.057 -3.073 2.770 1.00 96.69 243 ARG A O 1
ATOM 1929 N N . PRO A 1 244 ? -16.297 -2.781 2.805 1.00 96.88 244 PRO A N 1
ATOM 1930 C CA . PRO A 1 244 ? -16.573 -4.064 3.429 1.00 96.88 244 PRO A CA 1
ATOM 1931 C C . PRO A 1 244 ? -16.116 -5.213 2.524 1.00 96.88 244 PRO A C 1
ATOM 1933 O O . PRO A 1 244 ? -16.348 -5.187 1.314 1.00 96.88 244 PRO A O 1
ATOM 1936 N N . MET A 1 245 ? -15.466 -6.216 3.107 1.00 97.19 245 MET A N 1
ATOM 1937 C CA . MET A 1 245 ? -15.004 -7.398 2.382 1.00 97.19 245 MET A CA 1
ATOM 1938 C C . MET A 1 245 ? -14.959 -8.609 3.318 1.00 97.19 245 MET A C 1
ATOM 1940 O O . MET A 1 245 ? -14.326 -8.558 4.377 1.00 97.19 245 MET A O 1
ATOM 1944 N N . SER A 1 246 ? -15.628 -9.701 2.934 1.00 96.12 246 SER A N 1
ATOM 1945 C CA . SER A 1 246 ? -15.600 -10.954 3.698 1.00 96.12 246 SER A CA 1
ATOM 1946 C C . SER A 1 246 ? -14.274 -11.699 3.511 1.00 96.12 246 SER A C 1
ATOM 1948 O O . SER A 1 246 ? -13.555 -11.466 2.544 1.00 96.12 246 SER A O 1
ATOM 1950 N N . ASP A 1 247 ? -13.945 -12.642 4.396 1.00 93.44 247 ASP A N 1
ATOM 1951 C CA . ASP A 1 247 ? -12.704 -13.424 4.261 1.00 93.44 247 ASP A CA 1
ATOM 1952 C C . ASP A 1 247 ? -12.688 -14.319 3.009 1.00 93.44 247 ASP A C 1
ATOM 1954 O O . ASP A 1 247 ? -11.629 -14.557 2.418 1.00 93.44 247 ASP A O 1
ATOM 1958 N N . ALA A 1 248 ? -13.866 -14.753 2.548 1.00 94.44 248 ALA A N 1
ATOM 1959 C CA . ALA A 1 248 ? -14.009 -15.432 1.265 1.00 94.44 248 ALA A CA 1
ATOM 1960 C C . ALA A 1 248 ? -13.664 -14.483 0.106 1.00 94.44 248 ALA A C 1
ATOM 1962 O O . ALA A 1 248 ? -12.827 -14.822 -0.728 1.00 94.44 248 ALA A O 1
ATOM 1963 N N . ASP A 1 249 ? -14.218 -13.268 0.103 1.00 95.94 249 ASP A N 1
ATOM 1964 C CA . ASP A 1 249 ? -13.941 -12.268 -0.937 1.00 95.94 249 ASP A CA 1
ATOM 1965 C C . ASP A 1 249 ? -12.468 -11.847 -0.952 1.00 95.94 249 ASP A C 1
ATOM 1967 O O . ASP A 1 249 ? -11.894 -11.665 -2.019 1.00 95.94 249 ASP A O 1
ATOM 1971 N N . LYS A 1 250 ? -11.821 -11.754 0.216 1.00 93.88 250 LYS A N 1
ATOM 1972 C CA . LYS A 1 250 ? -10.376 -11.491 0.318 1.00 93.88 250 LYS A CA 1
ATOM 1973 C C . LYS A 1 250 ? -9.544 -12.605 -0.303 1.00 93.88 250 LYS A C 1
ATOM 1975 O O . LYS A 1 250 ? -8.538 -12.336 -0.952 1.00 93.88 250 LYS A O 1
ATOM 1980 N N . THR A 1 251 ? -9.958 -13.856 -0.111 1.00 89.81 251 THR A N 1
ATOM 1981 C CA . THR A 1 251 ? -9.292 -15.007 -0.735 1.00 89.81 251 THR A CA 1
ATOM 1982 C C . THR A 1 251 ? -9.441 -14.943 -2.252 1.00 89.81 251 THR A C 1
ATOM 1984 O O . THR A 1 251 ? -8.449 -15.063 -2.967 1.00 89.81 251 THR A O 1
ATOM 1987 N N . MET A 1 252 ? -10.655 -14.667 -2.737 1.00 89.56 252 MET A N 1
ATOM 1988 C CA . MET A 1 252 ? -10.934 -14.504 -4.167 1.00 89.56 252 MET A CA 1
ATOM 1989 C C . MET A 1 252 ? -10.166 -13.329 -4.774 1.00 89.56 252 MET A C 1
ATOM 1991 O O . MET A 1 252 ? -9.624 -13.457 -5.867 1.00 89.56 252 MET A O 1
ATOM 1995 N N . TYR A 1 253 ? -10.049 -12.220 -4.043 1.00 89.69 253 TYR A N 1
ATOM 1996 C CA . TYR A 1 253 ? -9.237 -11.070 -4.428 1.00 89.69 253 TYR A CA 1
ATOM 1997 C C . TYR A 1 253 ? -7.770 -11.466 -4.640 1.00 89.69 253 TYR A C 1
ATOM 1999 O O . TYR A 1 253 ? -7.190 -11.150 -5.672 1.00 89.69 253 TYR A O 1
ATOM 2007 N N . ILE A 1 254 ? -7.175 -12.228 -3.716 1.00 86.25 254 ILE A N 1
ATOM 2008 C CA . ILE A 1 254 ? -5.795 -12.713 -3.882 1.00 86.25 254 ILE A CA 1
ATOM 2009 C C . ILE A 1 254 ? -5.680 -13.621 -5.115 1.00 86.25 254 ILE A C 1
ATOM 2011 O O . ILE A 1 254 ? -4.718 -13.519 -5.870 1.00 86.25 254 ILE A O 1
ATOM 2015 N N . TRP A 1 255 ? -6.636 -14.519 -5.332 1.00 80.19 255 TRP A N 1
ATOM 2016 C CA . TRP A 1 255 ? -6.536 -15.501 -6.412 1.00 80.19 255 TRP A CA 1
ATOM 2017 C C . TRP A 1 255 ? -6.695 -14.858 -7.789 1.00 80.19 255 TRP A C 1
ATOM 2019 O O . TRP A 1 255 ? -5.860 -15.086 -8.660 1.00 80.19 255 TRP A O 1
ATOM 2029 N N . HIS A 1 256 ? -7.709 -14.015 -7.965 1.00 82.44 256 HIS A N 1
ATOM 2030 C CA . HIS A 1 256 ? -8.023 -13.429 -9.264 1.00 82.44 256 HIS A CA 1
ATOM 2031 C C . HIS A 1 256 ? -7.227 -12.160 -9.555 1.00 82.44 256 HIS A C 1
ATOM 2033 O O . HIS A 1 256 ? -6.630 -12.053 -10.621 1.00 82.44 256 HIS A O 1
ATOM 2039 N N . GLU A 1 257 ? -7.181 -11.216 -8.613 1.00 81.50 257 GLU A N 1
ATOM 2040 C CA . GLU A 1 257 ? -6.590 -9.894 -8.864 1.00 81.50 257 GLU A CA 1
ATOM 2041 C C . GLU A 1 257 ? -5.067 -9.899 -8.698 1.00 81.50 257 GLU A C 1
ATOM 2043 O O . GLU A 1 257 ? -4.376 -9.138 -9.367 1.00 81.50 257 GLU A O 1
ATOM 2048 N N . ILE A 1 258 ? -4.529 -10.747 -7.810 1.00 80.12 258 ILE A N 1
ATOM 2049 C CA . ILE A 1 258 ? -3.082 -10.798 -7.545 1.00 80.12 258 ILE A CA 1
ATOM 2050 C C . ILE A 1 258 ? -2.415 -11.945 -8.307 1.00 80.12 258 ILE A C 1
ATOM 2052 O O . ILE A 1 258 ? -1.383 -11.745 -8.941 1.00 80.12 258 ILE A O 1
ATOM 2056 N N . LEU A 1 259 ? -2.963 -13.160 -8.223 1.00 76.12 259 LEU A N 1
ATOM 2057 C CA . LEU A 1 259 ? -2.330 -14.352 -8.800 1.00 76.12 259 LEU A CA 1
ATOM 2058 C C . LEU A 1 259 ? -2.773 -14.656 -10.238 1.00 76.12 259 LEU A C 1
ATOM 2060 O O . LEU A 1 259 ? -2.091 -15.431 -10.911 1.00 76.12 259 LEU A O 1
ATOM 2064 N N . GLY A 1 260 ? -3.876 -14.065 -10.709 1.00 70.81 260 GLY A N 1
ATOM 2065 C CA . GLY A 1 260 ? -4.429 -14.320 -12.042 1.00 70.81 260 GLY A CA 1
ATOM 2066 C C . GLY A 1 260 ? -4.878 -15.771 -12.263 1.00 70.81 260 GLY A C 1
ATOM 2067 O O . GLY A 1 260 ? -4.736 -16.282 -13.376 1.00 70.81 260 GLY A O 1
ATOM 2068 N N . LEU A 1 261 ? -5.345 -16.448 -11.205 1.00 62.56 261 LEU A N 1
ATOM 2069 C CA . LEU A 1 261 ? -5.804 -17.847 -11.214 1.00 62.56 261 LEU A CA 1
ATOM 2070 C C . LEU A 1 261 ? -7.321 -17.979 -11.355 1.00 62.56 261 LEU A C 1
ATOM 2072 O O . LEU A 1 261 ? -8.041 -17.045 -10.939 1.00 62.56 261 LEU A O 1
#

Solvent-accessible surface area (backbone atoms only — not comparable to full-atom values): 15718 Å² total; per-residue (Å²): 136,88,85,83,83,84,82,81,83,80,83,82,76,81,81,78,78,77,78,72,82,54,75,65,66,50,58,73,61,42,26,81,42,72,67,54,41,44,30,27,62,55,48,52,74,83,76,80,80,80,91,65,94,62,84,80,74,77,79,77,51,45,66,57,36,43,58,65,34,51,34,92,87,54,58,66,68,61,50,52,53,51,53,46,55,41,64,71,33,88,72,61,60,66,80,61,88,69,95,52,62,47,36,38,42,36,34,26,38,33,32,46,99,86,51,72,30,33,35,39,35,36,28,36,66,46,76,62,89,93,47,73,47,57,22,47,72,32,70,48,81,41,86,82,45,81,77,69,80,80,49,74,87,84,78,48,83,92,70,52,61,54,54,58,61,36,60,47,101,85,64,44,38,42,58,70,89,28,63,47,81,93,76,55,74,62,56,55,58,50,38,50,34,20,58,69,64,54,33,44,59,77,36,47,38,43,48,35,36,44,39,56,64,46,88,57,29,37,37,34,32,35,61,36,70,73,70,100,58,94,88,77,79,77,33,22,50,24,38,69,45,78,47,81,35,49,75,66,56,51,51,49,44,47,37,46,77,57,64,70,98

Sequence (261 aa):
MRRHFSIGLLAVLPCICLVAQGPAEQFELCVKQFDEFTARFNGHHRSSVVDSGMVATPAPDRRQLLRSLMGTGLDPATTDVFIASVLDAAPTYELQLDGQPWFAHVTCDVSDTSNIYAIDFWLVRERSGMRRKWSILASSFDYEKESPLLFIGSKNHEVNFSQLLGKDILMEHGVAPYLGPPGVRHLFALQEGLKSMVWTIDAVTQVRMHLLQIPGWFAEVEYRPPPARDGWVTSGWNIVELRPMSDADKTMYIWHEILGL